Protein 4RFU (pdb70)

Organism: NCBI:txid204929

Nearest PDB structures (foldseek):
  4rfu-assembly1_C  TM=1.001E+00  e=3.080E-22  Epinephelus coioides nervous necrosis virus
  4wiz-assembly1_AA  TM=9.820E-01  e=1.834E-18  Epinephelus coioides nervous necrosis virus
  4wiz-assembly1_CA  TM=9.809E-01  e=4.789E-18  Epinephelus coioides nervous necrosis virus
  8yf8-assembly1_B  TM=9.675E-01  e=1.563E-18  Dragon grouper nervous necrosis virus
  8xid-assembly1_A  TM=8.193E-01  e=1.548E-17  Dragon grouper nervous necrosis virus

Radius of gyration: 19.97 Å; Cα contacts (8 Å, |Δi|>4): 851; chains: 3; bounding box: 54×59×49 Å

InterPro domains:
  IPR024292 Nodavirus capsid [PF11729] (1-338)
  IPR029053 Viral coat protein subunit [G3DSA:2.60.120.20] (52-217)

B-factor: mean 15.44, std 8.51, range [6.91, 63.91]

Solvent-accessible surface area: 15139 Å² total; per-residue (Å²): 143,112,34,94,1,129,16,14,0,28,6,94,42,19,54,78,66,33,2,98,0,114,59,0,36,4,88,60,0,35,129,11,70,97,25,0,3,4,26,1,54,22,11,0,18,0,2,0,35,102,35,149,43,37,15,11,18,0,5,2,1,2,0,60,2,51,53,30,94,106,75,20,103,13,0,62,0,76,2,1,12,16,32,53,167,85,120,66,34,83,64,19,32,40,21,56,86,62,133,27,27,122,0,2,2,0,0,42,16,0,44,2,76,103,47,35,142,140,111,37,104,3,114,17,17,0,29,6,96,45,19,51,88,57,32,1,100,0,111,62,0,36,1,87,66,1,35,132,12,73,103,27,0,3,5,25,1,58,25,13,0,16,0,2,1,32,108,36,144,36,48,8,21,14,0,7,3,1,3,1,58,3,56,51,33,90,106,71,17,114,15,0,55,0,76,3,1,14,16,32,58,172,90,114,67,35,86,64,18,30,45,15,72,87,69,127,28,29,122,0,3,2,0,0,43,22,0,42,3,79,103,46,27,132,141,110,38,103,2,110,16,16,0,28,7,97,43,20,55,93,50,32,2,92,0,108,61,0,38,0,90,61,1,34,132,12,72,95,25,0,2,3,25,1,55,26,12,0,16,0,3,4,30,87,65,129,63,35,15,12,14,0,6,3,1,4,1,55,4,43,66,31,90,106,69,11,112,24,0,56,0,75,0,1,14,16,31,58,174,97,112,67,31,86,62,16,34,50,20,82,90,67,131,28,27,121,0,2,2,1,0,42,21,0,43,4,77,108,42,33,135

Sequence (351 aa):
APIMTQGSLYNDSLSTNDFKSILLGSTPLDIAPDGAVFQLDRPLSIDYSLGTGDVDRAVYWHLKKFAGNAGTPAGWFRWGIWDNFNKTFTDGVAYYSDEQPRQILLPVGTVCTRVDSAPIMTQGSLYNDSLSTNDFKSILLGSTPLDIAPDGAVFQLDRPLSIDYSLGTGDVDRAVYWHLKKFAGNAGTPAGWFRWGIWDNFNKTFTDGVAYYSDEQPRQILLPVGTVCTRVDSAPIMTQGSLYNDSLSTNDFKSILLGSTPLDIAPDGAVFQLDRPLSIDYSLGTGDVDRAVYWHLKKFAGNAGTPAGWFRWGIWDNFNKTFTDGVAYYSDEQPRQILLPVGTVCTRVDS

Foldseek 3Di:
DWWWFAAFDKLVQDDFFKHAPVRRVTPCQLPDDAFWKKFKPAWQKAWADPDPLDTDIDTFGMWGFHADDPVRRSGIIGTFDADLPVRDTDGDGTHDDDPDDMDRRGHTGITIGTRHD/DWWWFAAFDKLVQDDFFWHAQVRRVTPCQLPPDQFWKKFKPAWQKAWADPDPLDTDIDTFGMWTFHADDPVRHSGIIGTFDADLVVGDTDGDGTHDDDDDDMDRRGHTGITIGTRHD/DWWWFAAFDKPVQDDFFKGAQCRSVTPVQLPDDAFWKKFKPAWQKAWDDPPPDDTDIDTFGMWGFHADDPVRHSGIIGTFDADLVVRDTDGDGTHDDDDDDMDRRGHTGITIGTRHD

Secondary structure (DSSP, 8-state):
--EE--S-EEGGG--SS-EEGGGG--HHHHHPPTT-EEEEEEEEEEEE-SSTT--EEEEEEEEEEE--BTTBTT-EEEEEEEETTTTEEEE-PPP--SSPPP-EEE-TT-EEEE---/--EE--SPEEGGG--SS-EEGGGG--HHHHTPPTT-EEEEEEEEEEEEEEETTEEEEEEEEEEEEE--BTTBTT-EEEEEEEETTTTEEEE-PPP--SSPPP-EEE-TT-EEEE---/--EE--S-EEGGG--SS-EEGGGG--HHHHHPPTT-EEEEEEEEEEEE--SSS--EEEEEEEEEEE--BTTBTT-EEEEEEEETTTTEEEE-PPP--SSPPP-EEE-TT-EEEE---

Structure (mmCIF, N/CA/C/O backbone):
data_4RFU
#
_entry.id   4RFU
#
_cell.length_a   64.982
_cell.length_b   83.458
_cell.length_c   85.577
_cell.angle_alpha   90.00
_cell.angle_beta   90.00
_cell.angle_gamma   90.00
#
_symmetry.space_group_name_H-M   'P 21 21 21'
#
loop_
_entity.id
_entity.type
_entity.pdbx_description
1 polymer 'Coat protein'
2 non-polymer 'CALCIUM ION'
3 non-polymer GLYCEROL
4 non-polymer DI(HYDROXYETHYL)ETHER
5 water water
#
loop_
_atom_site.group_PDB
_atom_site.id
_atom_site.type_symbol
_atom_site.label_atom_id
_atom_site.label_alt_id
_atom_site.label_comp_id
_atom_site.label_asym_id
_atom_site.label_entity_id
_atom_site.label_seq_id
_atom_site.pdbx_PDB_ins_code
_atom_site.Cartn_x
_atom_site.Cartn_y
_atom_site.Cartn_z
_atom_site.occupancy
_atom_site.B_iso_or_equiv
_atom_site.auth_seq_id
_atom_site.auth_comp_id
_atom_site.auth_asym_id
_atom_site.auth_atom_id
_atom_site.pdbx_PDB_model_num
ATOM 1 N N . ALA A 1 7 ? 9.357 2.737 -35.847 1.00 47.21 7 ALA A N 1
ATOM 2 C CA . ALA A 1 7 ? 9.356 2.060 -34.556 1.00 41.83 7 ALA A CA 1
ATOM 3 C C . ALA A 1 7 ? 10.132 2.865 -33.515 1.00 34.02 7 ALA A C 1
ATOM 4 O O . ALA A 1 7 ? 11.278 2.532 -33.186 1.00 32.80 7 ALA A O 1
ATOM 6 N N . PRO A 1 8 ? 9.511 3.944 -33.006 1.00 35.69 8 PRO A N 1
ATOM 7 C CA . PRO A 1 8 ? 10.113 4.744 -31.939 1.00 26.65 8 PRO A CA 1
ATOM 8 C C . PRO A 1 8 ? 9.783 4.143 -30.578 1.00 22.50 8 PRO A C 1
ATOM 9 O O . PRO A 1 8 ? 8.615 3.932 -30.246 1.00 26.74 8 PRO A O 1
ATOM 13 N N . ILE A 1 9 ? 10.816 3.880 -29.793 1.00 14.49 9 ILE A N 1
ATOM 14 C CA . ILE A 1 9 ? 10.654 3.229 -28.507 1.00 12.87 9 ILE A CA 1
ATOM 15 C C . ILE A 1 9 ? 10.350 4.267 -27.433 1.00 12.45 9 ILE A C 1
ATOM 16 O O . ILE A 1 9 ? 11.149 5.175 -27.188 1.00 13.26 9 ILE A O 1
ATOM 21 N N . MET A 1 10 ? 9.189 4.146 -26.808 1.00 12.58 10 MET A N 1
ATOM 22 C CA . MET A 1 10 ? 8.786 5.082 -25.772 1.00 12.78 10 MET A CA 1
ATOM 23 C C . MET A 1 10 ? 8.506 4.328 -24.489 1.00 12.37 10 MET A C 1
ATOM 24 O O . MET A 1 10 ? 7.923 3.238 -24.508 1.00 13.11 10 MET A O 1
ATOM 29 N N . THR A 1 11 ? 8.916 4.896 -23.363 1.00 11.66 11 THR A N 1
ATOM 30 C CA . THR A 1 11 ? 8.617 4.259 -22.095 1.00 11.68 11 THR A CA 1
ATOM 31 C C . THR A 1 11 ? 7.122 4.349 -21.805 1.00 11.04 11 THR A C 1
ATOM 32 O O . THR A 1 11 ? 6.440 5.293 -22.225 1.00 11.66 11 THR A O 1
ATOM 36 N N . GLN A 1 12 ? 6.619 3.359 -21.082 1.00 11.39 12 GLN A N 1
ATOM 37 C CA . GLN A 1 12 ? 5.204 3.300 -20.749 1.00 11.25 12 GLN A CA 1
ATOM 38 C C . GLN A 1 12 ? 4.987 3.301 -19.244 1.00 11.82 12 GLN A C 1
ATOM 39 O O . GLN A 1 12 ? 3.850 3.360 -18.774 1.00 13.81 12 GLN A O 1
ATOM 45 N N . GLY A 1 13 ? 6.082 3.240 -18.493 1.00 11.18 13 GLY A N 1
ATOM 46 C CA . GLY A 1 13 ? 6.034 3.335 -17.049 1.00 11.32 13 GLY A CA 1
ATOM 47 C C . GLY A 1 13 ? 7.066 4.339 -16.567 1.00 10.18 13 GLY A C 1
ATOM 48 O O . GLY A 1 13 ? 8.135 4.471 -17.168 1.00 10.45 13 GLY A O 1
ATOM 49 N N . SER A 1 14 ? 6.758 5.047 -15.485 1.00 10.64 14 SER A N 1
ATOM 50 C CA . SER A 1 14 ? 7.685 6.020 -14.915 1.00 10.14 14 SER A CA 1
ATOM 51 C C . SER A 1 14 ? 8.836 5.379 -14.162 1.00 10.55 14 SER A C 1
ATOM 52 O O . SER A 1 14 ? 8.656 4.395 -13.450 1.00 11.02 14 SER A O 1
ATOM 55 N N . LEU A 1 15 ? 10.015 5.977 -14.286 1.00 8.95 15 LEU A N 1
ATOM 56 C CA . LEU A 1 15 ? 11.159 5.574 -13.476 1.00 9.58 15 LEU A CA 1
ATOM 57 C C . LEU A 1 15 ? 11.252 6.521 -12.291 1.00 8.97 15 LEU A C 1
ATOM 58 O O . LEU A 1 15 ? 11.499 7.710 -12.478 1.00 10.01 15 LEU A O 1
ATOM 63 N N . TYR A 1 16 ? 11.052 6.002 -11.085 1.00 8.93 16 TYR A N 1
ATOM 64 C CA . TYR A 1 16 ? 11.125 6.792 -9.852 1.00 9.71 16 TYR A CA 1
ATOM 65 C C . TYR A 1 16 ? 12.502 6.681 -9.209 1.00 10.06 16 TYR A C 1
ATOM 66 O O . TYR A 1 16 ? 13.160 5.630 -9.308 1.00 11.41 16 TYR A O 1
ATOM 75 N N . ASN A 1 17 ? 12.934 7.734 -8.518 1.00 9.57 17 ASN A N 1
ATOM 76 C CA . ASN A 1 17 ? 14.216 7.688 -7.836 1.00 9.05 17 ASN A CA 1
ATOM 77 C C . ASN A 1 17 ? 14.292 6.588 -6.790 1.00 8.92 17 ASN A C 1
ATOM 78 O O . ASN A 1 17 ? 15.368 6.014 -6.578 1.00 10.10 17 ASN A O 1
ATOM 83 N N . ASP A 1 18 ? 13.161 6.244 -6.180 1.00 10.22 18 ASP A N 1
ATOM 84 C CA . ASP A 1 18 ? 13.153 5.192 -5.165 1.00 11.28 18 ASP A CA 1
ATOM 85 C C . ASP A 1 18 ? 13.190 3.781 -5.749 1.00 12.31 18 ASP A C 1
ATOM 86 O O . ASP A 1 18 ? 13.180 2.801 -5.004 1.00 14.59 18 ASP A O 1
ATOM 91 N N . SER A 1 19 ? 13.244 3.679 -7.072 1.00 11.50 19 SER A N 1
ATOM 92 C CA . SER A 1 19 ? 13.381 2.374 -7.712 1.00 12.91 19 SER A CA 1
ATOM 93 C C . SER A 1 19 ? 14.804 2.078 -8.169 1.00 11.37 19 SER A C 1
ATOM 94 O O . SER A 1 19 ? 15.070 0.988 -8.673 1.00 14.41 19 SER A O 1
ATOM 97 N N . LEU A 1 20 ? 15.719 3.031 -8.018 1.0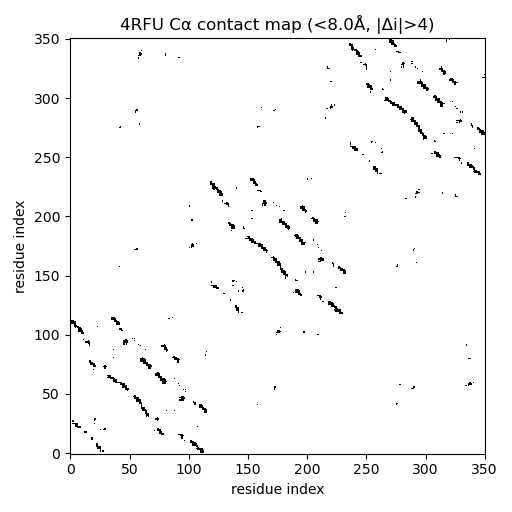0 10.22 20 LEU A N 1
ATOM 98 C CA . LEU A 1 20 ? 17.105 2.811 -8.429 1.00 11.39 20 LEU A CA 1
ATOM 99 C C . LEU A 1 20 ? 17.876 1.988 -7.407 1.00 12.16 20 LEU A C 1
ATOM 100 O O . LEU A 1 20 ? 17.762 2.218 -6.199 1.00 13.03 20 LEU A O 1
ATOM 105 N N . SER A 1 21 ? 18.676 1.043 -7.887 1.00 10.18 21 SER A N 1
ATOM 106 C CA . SER A 1 21 ? 19.700 0.435 -7.052 1.00 10.89 21 SER A CA 1
ATOM 107 C C . SER A 1 21 ? 20.919 1.351 -7.088 1.00 10.51 21 SER A C 1
ATOM 108 O O . SER A 1 21 ? 20.847 2.475 -7.581 1.00 10.69 21 SER A O 1
ATOM 111 N N . THR A 1 22 ? 22.049 0.876 -6.590 1.00 10.94 22 THR A N 1
ATOM 112 C CA . THR A 1 22 ? 23.244 1.707 -6.554 1.00 12.55 22 THR A CA 1
ATOM 113 C C . THR A 1 22 ? 23.758 2.069 -7.949 1.00 9.00 22 THR A C 1
ATOM 114 O O . THR A 1 22 ? 24.243 3.178 -8.173 1.00 9.43 22 THR A O 1
ATOM 118 N N . ASN A 1 23 ? 23.641 1.143 -8.901 1.00 8.91 23 ASN A N 1
ATOM 119 C CA . ASN A 1 23 ? 24.214 1.363 -10.225 1.00 8.46 23 ASN A CA 1
ATOM 120 C C . ASN A 1 23 ? 23.289 1.038 -11.386 1.00 9.44 23 ASN A C 1
ATOM 121 O O . ASN A 1 23 ? 23.660 1.223 -12.543 1.00 10.28 23 ASN A O 1
ATOM 126 N N . ASP A 1 24 ? 22.095 0.539 -11.094 1.00 8.06 24 ASP A N 1
ATOM 127 C CA . ASP A 1 24 ? 21.200 0.138 -12.156 1.00 8.80 24 ASP A CA 1
ATOM 128 C C . ASP A 1 24 ? 19.742 0.238 -11.733 1.00 8.53 24 ASP A C 1
ATOM 129 O O . ASP A 1 24 ? 19.427 0.599 -10.595 1.00 8.77 24 ASP A O 1
ATOM 134 N N . PHE A 1 25 ? 18.859 -0.077 -12.670 1.00 8.40 25 PHE A N 1
ATOM 135 C CA . PHE A 1 25 ? 17.455 -0.256 -12.363 1.00 7.99 25 PHE A CA 1
ATOM 136 C C . PHE A 1 25 ? 16.915 -1.350 -13.272 1.00 9.25 25 PHE A C 1
ATOM 137 O O . PHE A 1 25 ? 17.502 -1.647 -14.314 1.00 9.12 25 PHE A O 1
ATOM 145 N N . LYS A 1 26 ? 15.796 -1.948 -12.880 1.00 8.57 26 LYS A N 1
ATOM 146 C CA . LYS A 1 26 ? 15.192 -3.019 -13.665 1.00 9.44 26 LYS A CA 1
ATOM 147 C C . LYS A 1 26 ? 14.447 -2.484 -14.880 1.00 9.20 26 LYS A C 1
ATOM 148 O O . LYS A 1 26 ? 13.651 -1.555 -14.771 1.00 9.93 26 LYS A O 1
ATOM 154 N N . SER A 1 27 ? 14.709 -3.071 -16.040 1.00 9.28 27 SER A N 1
ATOM 155 C CA . SER A 1 27 ? 14.070 -2.671 -17.288 1.00 10.14 27 SER A CA 1
ATOM 156 C C . SER A 1 27 ? 12.549 -2.688 -17.208 1.00 9.92 27 SER A C 1
ATOM 157 O O . SER A 1 27 ? 11.884 -1.823 -17.782 1.00 10.53 27 SER A O 1
ATOM 160 N N . ILE A 1 28 ? 11.999 -3.666 -16.491 1.00 9.84 28 ILE A N 1
ATOM 161 C CA . ILE A 1 28 ? 10.552 -3.830 -16.388 1.00 10.88 28 ILE A CA 1
ATOM 162 C C . ILE A 1 28 ? 9.846 -2.539 -15.972 1.00 10.64 28 ILE A C 1
ATOM 163 O O . ILE A 1 28 ? 8.722 -2.281 -16.401 1.00 11.73 28 ILE A O 1
ATOM 168 N N . LEU A 1 29 ? 10.512 -1.723 -15.163 1.00 10.43 29 LEU A N 1
ATOM 169 C CA . LEU A 1 29 ? 9.918 -0.480 -14.673 1.00 10.89 29 LEU A CA 1
ATOM 170 C C . LEU A 1 29 ? 9.494 0.458 -15.798 1.00 11.04 29 LEU A C 1
ATOM 171 O O . LEU A 1 29 ? 8.531 1.207 -15.655 1.00 12.44 29 LEU A O 1
ATOM 176 N N . LEU A 1 30 ? 10.210 0.421 -16.914 1.00 10.62 30 LEU A N 1
ATOM 177 C CA . LEU A 1 30 ? 9.940 1.345 -18.008 1.00 10.72 30 LEU A CA 1
ATOM 178 C C . LEU A 1 30 ? 8.782 0.910 -18.903 1.00 11.22 30 LEU A C 1
ATOM 179 O O . LEU A 1 30 ? 8.350 1.671 -19.766 1.00 12.00 30 LEU A O 1
ATOM 184 N N . GLY A 1 31 ? 8.307 -0.319 -18.714 1.00 11.21 31 GLY A N 1
ATOM 185 C CA . GLY A 1 31 ? 7.104 -0.791 -19.383 1.00 13.75 31 GLY A CA 1
ATOM 186 C C . GLY A 1 31 ? 7.217 -0.973 -20.886 1.00 12.58 31 GLY A C 1
ATOM 187 O O . GLY A 1 31 ? 6.199 -1.023 -21.584 1.00 15.29 31 GLY A O 1
ATOM 188 N N . SER A 1 32 ? 8.439 -1.114 -21.384 1.00 11.52 32 SER A N 1
ATOM 189 C CA . SER A 1 32 ? 8.687 -1.176 -22.817 1.00 11.55 32 SER A CA 1
ATOM 190 C C . SER A 1 32 ? 9.207 -2.542 -23.235 1.00 11.20 32 SER A C 1
ATOM 191 O O . SER A 1 32 ? 10.310 -2.938 -22.857 1.00 11.21 32 SER A O 1
ATOM 194 N N . THR A 1 33 ? 8.426 -3.262 -24.032 1.00 10.93 33 THR A N 1
ATOM 195 C CA . THR A 1 33 ? 8.881 -4.547 -24.551 1.00 11.71 33 THR A CA 1
ATOM 196 C C . THR A 1 33 ? 10.183 -4.445 -25.364 1.00 10.14 33 THR A C 1
ATOM 197 O O . THR A 1 33 ? 11.082 -5.245 -25.142 1.00 10.26 33 THR A O 1
ATOM 201 N N . PRO A 1 34 ? 10.303 -3.455 -26.278 1.00 10.27 34 PRO A N 1
ATOM 202 C CA . PRO A 1 34 ? 11.597 -3.297 -26.962 1.00 10.95 34 PRO A CA 1
ATOM 203 C C . PRO A 1 34 ? 12.804 -3.199 -26.019 1.00 10.11 34 PRO A C 1
ATOM 204 O O . PRO A 1 34 ? 13.838 -3.793 -26.305 1.00 11.23 34 PRO A O 1
ATOM 208 N N . LEU A 1 35 ? 12.678 -2.484 -24.906 1.00 10.10 35 LEU A N 1
ATOM 209 C CA . LEU A 1 35 ? 13.789 -2.390 -23.966 1.00 10.07 35 LEU A CA 1
ATOM 210 C C . LEU A 1 35 ? 13.998 -3.709 -23.227 1.00 9.75 35 LEU A C 1
ATOM 211 O O . LEU A 1 35 ? 15.136 -4.140 -23.022 1.00 10.09 35 LEU A O 1
ATOM 216 N N . ASP A 1 36 ? 12.896 -4.348 -22.839 1.00 10.33 36 ASP A N 1
ATOM 217 C CA . ASP A 1 36 ? 12.947 -5.626 -22.130 1.00 10.86 36 ASP A CA 1
ATOM 218 C C . ASP A 1 36 ? 13.639 -6.723 -22.936 1.00 9.93 36 ASP A C 1
ATOM 219 O O . ASP A 1 36 ? 14.310 -7.581 -22.366 1.00 10.80 36 ASP A O 1
ATOM 224 N N . ILE A 1 37 ? 13.478 -6.698 -24.254 1.00 10.75 37 ILE A N 1
ATOM 225 C CA . ILE A 1 37 ? 14.042 -7.749 -25.094 1.00 10.85 37 ILE A CA 1
ATOM 226 C C . ILE A 1 37 ? 15.359 -7.349 -25.751 1.00 11.16 37 ILE A C 1
ATOM 227 O O . ILE A 1 37 ? 15.983 -8.158 -26.436 1.00 11.80 37 ILE A O 1
ATOM 232 N N . ALA A 1 38 ? 15.799 -6.113 -25.526 1.00 10.77 38 ALA A N 1
ATOM 233 C CA . ALA A 1 38 ? 17.075 -5.653 -26.071 1.00 10.38 38 ALA A CA 1
ATOM 234 C C . ALA A 1 38 ? 18.215 -6.551 -25.588 1.00 10.52 38 ALA A C 1
ATOM 235 O O . ALA A 1 38 ? 18.213 -6.999 -24.444 1.00 11.02 38 ALA A O 1
ATOM 237 N N . PRO A 1 39 ? 19.176 -6.835 -26.473 1.00 11.34 39 PRO A N 1
ATOM 238 C CA . PRO A 1 39 ? 20.262 -7.753 -26.125 1.00 11.80 39 PRO A CA 1
ATOM 239 C C . PRO A 1 39 ? 21.268 -7.124 -25.172 1.00 10.43 39 PRO A C 1
ATOM 240 O O . PRO A 1 39 ? 21.361 -5.899 -25.068 1.00 11.05 39 PRO A O 1
ATOM 244 N N . ASP A 1 40 ? 22.016 -7.975 -24.485 1.00 11.70 40 ASP A N 1
ATOM 245 C CA . ASP A 1 40 ? 23.077 -7.529 -23.604 1.00 11.23 40 ASP A CA 1
ATOM 246 C C . ASP A 1 40 ? 23.997 -6.561 -24.332 1.00 12.16 40 ASP A C 1
ATOM 247 O O . ASP A 1 40 ? 24.416 -6.817 -25.461 1.00 12.26 40 ASP A O 1
ATOM 252 N N . GLY A 1 41 ? 24.288 -5.432 -23.693 1.00 10.97 41 GLY A N 1
ATOM 253 C CA . GLY A 1 41 ? 25.215 -4.467 -24.247 1.00 12.25 41 GLY A CA 1
ATOM 254 C C . GLY A 1 41 ? 24.602 -3.402 -25.137 1.00 11.77 41 GLY A C 1
ATOM 255 O O . GLY A 1 41 ? 25.290 -2.462 -25.525 1.00 12.62 41 GLY A O 1
ATOM 256 N N . ALA A 1 42 ? 23.324 -3.538 -25.474 1.00 1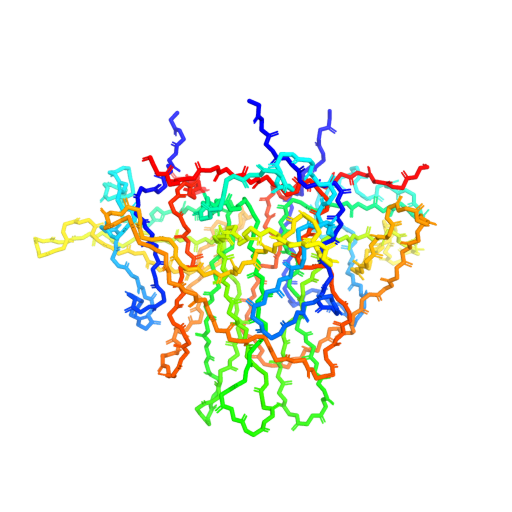0.45 42 ALA A N 1
ATOM 257 C CA . ALA A 1 42 ? 22.648 -2.504 -26.249 1.00 12.08 42 ALA A CA 1
ATOM 258 C C . ALA A 1 42 ? 22.696 -1.165 -25.507 1.00 9.96 42 ALA A C 1
ATOM 259 O O . ALA A 1 42 ? 22.511 -1.120 -24.288 1.00 10.86 42 ALA A O 1
ATOM 261 N N . VAL A 1 43 ? 22.958 -0.090 -26.242 1.00 10.21 43 VAL A N 1
ATOM 262 C CA . VAL A 1 43 ? 23.031 1.244 -25.655 1.00 10.28 43 VAL A CA 1
ATOM 263 C C . VAL A 1 43 ? 21.963 2.134 -26.269 1.00 10.38 43 VAL A C 1
ATOM 264 O O . VAL A 1 43 ? 21.792 2.169 -27.495 1.00 11.04 43 VAL A O 1
ATOM 268 N N . PHE A 1 44 ? 21.236 2.837 -25.404 1.00 9.26 44 PHE A N 1
ATOM 269 C CA . PHE A 1 44 ? 20.186 3.752 -25.820 1.00 9.80 44 PHE A CA 1
ATOM 270 C C . PHE A 1 44 ? 20.477 5.178 -25.385 1.00 9.04 44 PHE A C 1
ATOM 271 O O . PHE A 1 44 ? 20.965 5.406 -24.275 1.00 10.53 44 PHE A O 1
ATOM 279 N N . GLN A 1 45 ? 20.149 6.129 -26.252 1.00 9.28 45 GLN A N 1
ATOM 280 C CA . GLN A 1 45 ? 20.145 7.531 -25.867 1.00 9.70 45 GLN A CA 1
ATOM 281 C C . GLN A 1 45 ? 18.715 7.954 -25.553 1.00 9.28 45 GLN A C 1
ATOM 282 O O . GLN A 1 45 ? 17.772 7.571 -26.252 1.00 10.39 45 GLN A O 1
ATOM 288 N N . LEU A 1 46 ? 18.559 8.748 -24.500 1.00 8.23 46 LEU A N 1
ATOM 289 C CA . LEU A 1 46 ? 17.268 9.247 -24.057 1.00 9.58 46 LEU A CA 1
ATOM 290 C C . LEU A 1 46 ? 17.038 10.640 -24.617 1.00 9.57 46 LEU A C 1
ATOM 291 O O . LEU A 1 46 ? 17.993 11.393 -24.801 1.00 10.59 46 LEU A O 1
ATOM 296 N N . ASP A 1 47 ? 15.785 11.003 -24.866 1.00 9.78 47 ASP A N 1
ATOM 297 C CA . ASP A 1 47 ? 15.471 12.370 -25.283 1.00 10.94 47 ASP A CA 1
ATOM 298 C C . ASP A 1 47 ? 15.180 13.287 -24.099 1.00 12.43 47 ASP A C 1
ATOM 299 O O . ASP A 1 47 ? 14.854 14.467 -24.277 1.00 15.48 47 ASP A O 1
ATOM 304 N N . ARG A 1 48 ? 15.303 12.740 -22.895 1.00 11.85 48 ARG A N 1
ATOM 305 C CA . ARG A 1 48 ? 15.064 13.463 -21.654 1.00 12.27 48 ARG A CA 1
ATOM 306 C C . ARG A 1 48 ? 16.204 13.114 -20.705 1.00 11.53 48 ARG A C 1
ATOM 307 O O . ARG A 1 48 ? 16.683 11.980 -20.711 1.00 11.53 48 ARG A O 1
ATOM 315 N N . PRO A 1 49 ? 16.656 14.086 -19.899 1.00 9.59 49 PRO A N 1
ATOM 316 C CA . PRO A 1 49 ? 17.772 13.814 -18.988 1.00 9.58 49 PRO A CA 1
ATOM 317 C C . PRO A 1 49 ? 17.391 12.887 -17.847 1.00 8.43 49 PRO A C 1
ATOM 318 O O . PRO A 1 49 ? 16.303 13.008 -17.288 1.00 9.30 49 PRO A O 1
ATOM 322 N N . LEU A 1 50 ? 18.296 11.970 -17.518 1.00 8.21 50 LEU A N 1
ATOM 323 C CA . LEU A 1 50 ? 18.186 11.162 -16.325 1.00 8.30 50 LEU A CA 1
ATOM 324 C C . LEU A 1 50 ? 19.108 11.730 -15.259 1.00 7.75 50 LEU A C 1
ATOM 325 O O . LEU A 1 50 ? 20.331 11.618 -15.356 1.00 9.18 50 LEU A O 1
ATOM 330 N N . SER A 1 51 ? 18.530 12.371 -14.257 1.00 7.86 51 SER A N 1
ATOM 331 C CA . SER A 1 51 ? 19.326 12.945 -13.181 1.00 9.15 51 SER A CA 1
ATOM 332 C C . SER A 1 51 ? 19.559 11.939 -12.080 1.00 8.24 51 SER A C 1
ATOM 333 O O . SER A 1 51 ? 18.635 11.272 -11.620 1.00 8.95 51 SER A O 1
ATOM 336 N N . ILE A 1 52 ? 20.812 11.844 -11.670 1.00 7.59 52 ILE A N 1
ATOM 337 C CA . ILE A 1 52 ? 21.251 10.897 -10.667 1.00 7.21 52 ILE A CA 1
ATOM 338 C C . ILE A 1 52 ? 21.910 11.655 -9.519 1.00 7.04 52 ILE A C 1
ATOM 339 O O . ILE A 1 52 ? 22.990 12.244 -9.684 1.00 7.46 52 ILE A O 1
ATOM 344 N N . ASP A 1 53 ? 21.261 11.640 -8.359 1.00 7.02 53 ASP A N 1
ATOM 345 C CA . ASP A 1 53 ? 21.877 12.154 -7.144 1.00 7.03 53 ASP A CA 1
ATOM 346 C C . ASP A 1 53 ? 23.006 11.218 -6.736 1.00 7.40 53 ASP A C 1
ATOM 347 O O . ASP A 1 53 ? 22.833 9.992 -6.738 1.00 7.87 53 ASP A O 1
ATOM 352 N N . TYR A 1 54 ? 24.139 11.796 -6.358 1.00 7.18 54 TYR A N 1
ATOM 353 C CA . TYR A 1 54 ? 25.298 11.032 -5.937 1.00 7.95 54 TYR A CA 1
ATOM 354 C C . TYR A 1 54 ? 25.888 11.661 -4.686 1.00 7.04 54 TYR A C 1
ATOM 355 O O . TYR A 1 54 ? 25.454 12.727 -4.256 1.00 8.11 54 TYR A O 1
ATOM 364 N N . SER A 1 55 ? 26.881 11.007 -4.105 1.00 7.76 55 SER A N 1
ATOM 365 C CA . SER A 1 55 ? 27.577 11.573 -2.960 1.00 7.80 55 SER A CA 1
ATOM 366 C C . SER A 1 55 ? 29.068 11.344 -3.068 1.00 8.89 55 SER A C 1
ATOM 367 O O . SER A 1 55 ? 29.517 10.221 -3.309 1.00 10.73 55 SER A O 1
ATOM 370 N N . LEU A 1 56 ? 29.845 12.397 -2.863 1.00 8.20 56 LEU A N 1
ATOM 371 C CA . LEU A 1 56 ? 31.294 12.257 -2.804 1.00 9.51 56 LEU A CA 1
ATOM 372 C C . LEU A 1 56 ? 31.785 12.054 -1.372 1.00 10.25 56 LEU A C 1
ATOM 373 O O . LEU A 1 56 ? 32.985 11.908 -1.133 1.00 11.56 56 LEU A O 1
ATOM 378 N N . GLY A 1 57 ? 30.863 12.044 -0.419 1.00 10.01 57 GLY A N 1
ATOM 379 C CA . GLY A 1 57 ? 31.206 11.844 0.978 1.00 10.61 57 GLY A CA 1
ATOM 380 C C . GLY A 1 57 ? 30.307 12.614 1.919 1.00 9.11 57 GLY A C 1
ATOM 381 O O . GLY A 1 57 ? 29.501 13.453 1.501 1.00 9.11 57 GLY A O 1
ATOM 382 N N . THR A 1 58 ? 30.444 12.299 3.204 1.00 9.49 58 THR A N 1
ATOM 383 C CA . THR A 1 58 ? 29.840 13.059 4.293 1.00 9.82 58 THR A CA 1
ATOM 384 C C . THR A 1 58 ? 28.315 13.053 4.261 1.00 8.22 58 THR A C 1
ATOM 385 O O . THR A 1 58 ? 27.683 13.914 4.857 1.00 9.06 58 THR A O 1
ATOM 389 N N . GLY A 1 59 ? 27.731 12.093 3.551 1.00 9.03 59 GLY A N 1
ATOM 390 C CA . GLY A 1 59 ? 26.288 12.040 3.411 1.00 10.79 59 GLY A CA 1
ATOM 391 C C . GLY A 1 59 ? 25.702 13.203 2.631 1.00 10.32 59 GLY A C 1
ATOM 392 O O . GLY A 1 59 ? 24.504 13.444 2.691 1.00 11.92 59 GLY A O 1
ATOM 393 N N . ASP A 1 60 ? 26.534 13.911 1.880 1.00 9.31 60 ASP A N 1
ATOM 394 C CA . ASP A 1 60 ? 26.077 15.033 1.077 1.00 9.11 60 ASP A CA 1
ATOM 395 C C . ASP A 1 60 ? 25.579 14.567 -0.287 1.00 8.52 60 ASP A C 1
ATOM 396 O O . ASP A 1 60 ? 26.172 13.687 -0.906 1.00 10.12 60 ASP A O 1
ATOM 401 N N . VAL A 1 61 ? 24.493 15.175 -0.749 1.00 8.14 61 VAL A N 1
ATOM 402 C CA . VAL A 1 61 ? 23.946 14.924 -2.073 1.00 8.45 61 VAL A CA 1
ATOM 403 C C . VAL A 1 61 ? 24.429 15.973 -3.073 1.00 8.07 61 VAL A C 1
ATOM 404 O O . VAL A 1 61 ? 24.363 17.174 -2.789 1.00 8.60 61 VAL A O 1
ATOM 408 N N . ASP A 1 62 ? 24.892 15.509 -4.233 1.00 7.79 62 ASP A N 1
ATOM 409 C CA . ASP A 1 62 ? 25.125 16.338 -5.418 1.00 8.08 62 ASP A CA 1
ATOM 410 C C . ASP A 1 62 ? 24.350 15.703 -6.575 1.00 8.18 62 ASP A C 1
ATOM 411 O O . ASP A 1 62 ? 23.875 14.580 -6.451 1.00 8.94 62 ASP A O 1
ATOM 416 N N . ARG A 1 63 ? 24.215 16.404 -7.699 1.00 8.40 63 ARG A N 1
ATOM 417 C CA . ARG A 1 63 ? 23.384 15.899 -8.794 1.00 7.93 63 ARG A CA 1
ATOM 418 C C . ARG A 1 63 ? 24.127 15.839 -10.125 1.00 8.04 63 ARG A C 1
ATOM 419 O O . ARG A 1 63 ? 24.799 16.803 -10.522 1.00 7.40 63 ARG A O 1
ATOM 427 N N . ALA A 1 64 ? 24.016 14.691 -10.794 1.00 7.23 64 ALA A N 1
ATOM 428 C CA . ALA A 1 64 ? 24.623 14.457 -12.103 1.00 7.53 64 ALA A CA 1
ATOM 429 C C . ALA A 1 64 ? 23.533 14.258 -13.160 1.00 6.91 64 ALA A C 1
ATOM 430 O O . ALA A 1 64 ? 22.390 13.939 -12.828 1.00 8.29 64 ALA A O 1
ATOM 432 N N . VAL A 1 65 ? 23.896 14.405 -14.433 1.00 7.31 65 VAL A N 1
ATOM 433 C CA . VAL A 1 65 ? 22.981 14.123 -15.539 1.00 8.06 65 VAL A CA 1
ATOM 434 C C . VAL A 1 65 ? 23.563 13.070 -16.477 1.00 6.99 65 VAL A C 1
ATOM 435 O O . VAL A 1 65 ? 24.764 13.087 -16.774 1.00 7.89 65 VAL A O 1
ATOM 439 N N . TYR A 1 66 ? 22.693 12.158 -16.923 1.00 7.36 66 TYR A N 1
ATOM 440 C CA . TYR A 1 66 ? 23.027 11.136 -17.906 1.00 7.20 66 TYR A CA 1
ATOM 441 C C . TYR A 1 66 ? 21.983 11.088 -19.012 1.00 7.36 66 TYR A C 1
ATOM 442 O O . TYR A 1 66 ? 20.807 11.386 -18.795 1.00 8.17 66 TYR A O 1
ATOM 451 N N . TRP A 1 67 ? 22.428 10.695 -20.202 1.00 7.84 67 TRP A N 1
ATOM 452 C CA . TRP A 1 67 ? 21.563 10.615 -21.374 1.00 7.95 67 TRP A CA 1
ATOM 453 C C . TRP A 1 67 ? 21.580 9.235 -22.009 1.00 8.34 67 TRP A C 1
ATOM 454 O O . TRP A 1 67 ? 20.922 9.030 -23.033 1.00 9.04 67 TRP A O 1
ATOM 465 N N . HIS A 1 68 ? 22.331 8.308 -21.421 1.00 8.09 68 HIS A N 1
ATOM 466 C CA . HIS A 1 68 ? 22.551 6.999 -22.026 1.00 8.02 68 HIS A CA 1
ATOM 467 C C . HIS A 1 68 ? 22.360 5.864 -21.039 1.00 8.23 68 HIS A C 1
ATOM 468 O O . HIS A 1 68 ? 22.698 5.981 -19.858 1.00 8.83 68 HIS A O 1
ATOM 475 N N . LEU A 1 69 ? 21.810 4.765 -21.556 1.00 8.40 69 LEU A N 1
ATOM 476 C CA . LEU A 1 69 ? 21.569 3.537 -20.801 1.00 8.28 69 LEU A CA 1
ATOM 477 C C . LEU A 1 69 ? 22.191 2.360 -21.530 1.00 8.86 69 LEU A C 1
ATOM 478 O O . LEU A 1 69 ? 22.124 2.282 -22.760 1.00 10.87 69 LEU A O 1
ATOM 483 N N . LYS A 1 70 ? 22.768 1.436 -20.771 1.00 8.27 70 LYS A N 1
ATOM 484 C CA . LYS A 1 70 ? 23.326 0.207 -21.333 1.00 8.90 70 LYS A CA 1
ATOM 485 C C . LYS A 1 70 ? 22.585 -0.984 -20.747 1.00 8.63 70 LYS A C 1
ATOM 486 O O . LYS A 1 70 ? 22.438 -1.102 -19.528 1.00 8.36 70 LYS A O 1
ATOM 492 N N . LYS A 1 71 ? 22.132 -1.875 -21.628 1.00 8.85 71 LYS A N 1
ATOM 493 C CA . LYS A 1 71 ? 21.380 -3.065 -21.245 1.00 9.16 71 LYS A CA 1
ATOM 494 C C . LYS A 1 71 ? 22.258 -4.167 -20.655 1.00 9.15 71 LYS A C 1
ATOM 495 O O . LYS A 1 71 ? 23.325 -4.493 -21.183 1.00 9.53 71 LYS A O 1
ATOM 501 N N . PHE A 1 72 ? 21.782 -4.744 -19.560 1.00 9.14 72 PHE A N 1
ATOM 502 C CA . PHE A 1 72 ? 22.343 -5.954 -18.981 1.00 9.47 72 PHE A CA 1
ATOM 503 C C . PHE A 1 72 ? 21.271 -7.027 -19.055 1.00 10.23 72 PHE A C 1
ATOM 504 O O . PHE A 1 72 ? 20.187 -6.879 -18.493 1.00 9.94 72 PHE A O 1
ATOM 512 N N . ALA A 1 73 ? 21.570 -8.094 -19.792 1.00 10.03 73 ALA A N 1
ATOM 513 C CA . ALA A 1 73 ? 20.584 -9.128 -20.078 1.00 11.53 73 ALA A CA 1
ATOM 514 C C . ALA A 1 73 ? 20.050 -9.777 -18.814 1.00 10.22 73 ALA A C 1
ATOM 515 O O . ALA A 1 73 ? 20.778 -9.988 -17.843 1.00 10.32 73 ALA A O 1
ATOM 517 N N . GLY A 1 74 ? 18.761 -10.088 -18.830 1.00 10.65 74 GLY A N 1
ATOM 518 C CA . GLY A 1 74 ? 18.121 -10.670 -17.670 1.00 11.27 74 GLY A CA 1
ATOM 519 C C . GLY A 1 74 ? 18.313 -12.163 -17.487 1.00 12.79 74 GLY A C 1
ATOM 520 O O . GLY A 1 74 ? 19.089 -12.803 -18.202 1.00 14.83 74 GLY A O 1
ATOM 521 N N . ASN A 1 75 ? 17.614 -12.703 -16.495 1.00 13.37 75 ASN A N 1
ATOM 522 C CA . ASN A 1 75 ? 17.617 -14.137 -16.222 1.00 16.21 75 ASN A CA 1
ATOM 523 C C . ASN A 1 75 ? 16.213 -14.579 -15.820 1.00 17.65 75 ASN A C 1
ATOM 524 O O . ASN A 1 75 ? 15.279 -13.788 -15.896 1.00 15.54 75 ASN A O 1
ATOM 529 N N . ALA A 1 76 ? 16.062 -15.825 -15.378 1.00 18.70 76 ALA A N 1
ATOM 530 C CA . ALA A 1 76 ? 14.737 -16.358 -15.055 1.00 19.58 76 ALA A CA 1
ATOM 531 C C . ALA A 1 76 ? 13.956 -15.501 -14.054 1.00 17.95 76 ALA A C 1
ATOM 532 O O . ALA A 1 76 ? 12.753 -15.291 -14.218 1.00 20.21 76 ALA A O 1
ATOM 534 N N . GLY A 1 77 ? 14.642 -15.010 -13.025 1.00 17.86 77 GLY A N 1
ATOM 535 C CA . GLY A 1 77 ? 14.002 -14.201 -12.000 1.00 19.17 77 GLY A CA 1
ATOM 536 C C . GLY A 1 77 ? 13.664 -12.788 -12.450 1.00 18.78 77 GLY A C 1
ATOM 537 O O . GLY A 1 77 ? 12.721 -12.178 -11.946 1.00 21.12 77 GLY A O 1
ATOM 538 N N . THR A 1 78 ? 14.436 -12.275 -13.405 1.00 15.77 78 THR A N 1
ATOM 539 C CA . THR A 1 78 ? 14.270 -10.913 -13.916 1.00 12.94 78 THR A CA 1
ATOM 540 C C . THR A 1 78 ? 14.484 -10.947 -15.425 1.00 12.88 78 THR A C 1
ATOM 541 O O . THR A 1 78 ? 15.537 -10.542 -15.910 1.00 11.83 78 THR A O 1
ATOM 545 N N . PRO A 1 79 ? 13.495 -11.459 -16.179 1.00 12.66 79 PRO A N 1
ATOM 546 C CA . PRO A 1 79 ? 13.731 -11.732 -17.601 1.00 12.82 79 PRO A CA 1
ATOM 547 C C . PRO A 1 79 ? 14.073 -10.486 -18.407 1.00 12.23 79 PRO A C 1
ATOM 548 O O . PRO A 1 79 ? 14.856 -10.561 -19.348 1.00 13.42 79 PRO A O 1
ATOM 552 N N . ALA A 1 80 ? 13.495 -9.351 -18.034 1.00 11.35 80 ALA A N 1
ATOM 553 C CA . ALA A 1 80 ? 13.723 -8.115 -18.769 1.00 10.38 80 ALA A CA 1
ATOM 554 C C . ALA A 1 80 ? 15.079 -7.473 -18.475 1.00 10.89 80 ALA A C 1
ATOM 555 O O . ALA A 1 80 ? 15.482 -6.545 -19.169 1.00 11.30 80 ALA A O 1
ATOM 557 N N . GLY A 1 81 ? 15.776 -7.957 -17.455 1.00 9.73 81 GLY A N 1
ATOM 558 C CA . GLY A 1 81 ? 17.104 -7.454 -17.165 1.00 8.90 81 GLY A CA 1
ATOM 559 C C . GLY A 1 81 ? 17.148 -6.056 -16.568 1.00 9.29 81 GLY A C 1
ATOM 560 O O . GLY A 1 81 ? 16.185 -5.587 -15.955 1.00 9.00 81 GLY A O 1
ATOM 561 N N . TRP A 1 82 ? 18.288 -5.397 -16.762 1.00 8.74 82 TRP A N 1
ATOM 562 C CA . TRP A 1 82 ? 18.605 -4.149 -16.084 1.00 9.15 82 TRP A CA 1
ATOM 563 C C . TRP A 1 82 ? 19.213 -3.159 -17.052 1.00 8.39 82 TRP A C 1
ATOM 564 O O . TRP A 1 82 ? 19.723 -3.529 -18.112 1.00 9.25 82 TRP A O 1
ATOM 575 N N . PHE A 1 83 ? 19.184 -1.885 -16.670 1.00 8.62 83 PHE A N 1
ATOM 576 C CA . PHE A 1 83 ? 19.975 -0.864 -17.341 1.00 8.58 83 PHE A CA 1
ATOM 577 C C . PHE A 1 83 ? 20.898 -0.171 -16.358 1.00 8.00 83 PHE A C 1
ATOM 578 O O . PHE A 1 83 ? 20.496 0.127 -15.234 1.00 8.85 83 PHE A O 1
ATOM 586 N N . ARG A 1 84 ? 22.128 0.102 -16.790 1.00 7.97 84 ARG A N 1
ATOM 587 C CA . ARG A 1 84 ? 22.996 1.068 -16.117 1.00 8.05 84 ARG A CA 1
ATOM 588 C C . ARG A 1 84 ? 22.987 2.382 -16.875 1.00 8.61 84 ARG A C 1
ATOM 589 O O . ARG A 1 84 ? 23.016 2.402 -18.098 1.00 10.46 84 ARG A O 1
ATOM 597 N N . TRP A 1 85 ? 22.952 3.490 -16.141 1.00 8.50 85 TRP A N 1
ATOM 598 C CA . TRP A 1 85 ? 23.145 4.810 -16.743 1.00 7.78 85 TRP A CA 1
ATOM 599 C C . TRP A 1 85 ? 24.635 5.090 -16.910 1.00 7.92 85 TRP A C 1
ATOM 600 O O . TRP A 1 85 ? 25.465 4.568 -16.163 1.00 8.47 85 TRP A O 1
ATOM 611 N N . GLY A 1 86 ? 24.975 5.923 -17.884 1.00 8.29 86 GLY A N 1
ATOM 612 C CA . GLY A 1 86 ? 26.359 6.270 -18.113 1.00 8.57 86 GLY A CA 1
ATOM 613 C C . GLY A 1 86 ? 26.517 7.133 -19.339 1.00 8.50 86 GLY A C 1
ATOM 614 O O . GLY A 1 86 ? 25.574 7.788 -19.792 1.00 9.43 86 GLY A O 1
ATOM 615 N N . ILE A 1 87 ? 27.737 7.122 -19.867 1.00 9.73 87 ILE A N 1
ATOM 616 C CA . ILE A 1 87 ? 28.130 7.964 -20.981 1.00 10.10 87 ILE A CA 1
ATOM 617 C C . ILE A 1 87 ? 28.429 7.118 -22.213 1.00 11.06 87 ILE A C 1
ATOM 618 O O . ILE A 1 87 ? 29.229 6.176 -22.153 1.00 11.56 87 ILE A O 1
ATOM 623 N N . TRP A 1 88 ? 27.790 7.462 -23.325 1.00 11.10 88 TRP A N 1
ATOM 624 C CA . TRP A 1 88 ? 28.125 6.882 -24.618 1.00 12.64 88 TRP A CA 1
ATOM 625 C C . TRP A 1 88 ? 28.983 7.851 -25.414 1.00 13.34 88 TRP A C 1
ATOM 626 O O . TRP A 1 88 ? 28.581 8.985 -25.678 1.00 14.63 88 TRP A O 1
ATOM 637 N N . ASP A 1 89 ? 30.172 7.388 -25.784 1.00 15.18 89 ASP A N 1
ATOM 638 C CA . ASP A 1 89 ? 31.079 8.121 -26.657 1.00 19.56 89 ASP A CA 1
ATOM 639 C C . ASP A 1 89 ? 30.816 7.631 -28.077 1.00 20.54 89 ASP A C 1
ATOM 640 O O . ASP A 1 89 ? 31.184 6.513 -28.429 1.00 19.94 89 ASP A O 1
ATOM 645 N N . ASN A 1 90 ? 30.165 8.467 -28.881 1.00 23.16 90 ASN A N 1
ATOM 646 C CA . ASN A 1 90 ? 29.731 8.074 -30.222 1.00 27.48 90 ASN A CA 1
ATOM 647 C C . ASN A 1 90 ? 30.865 7.968 -31.241 1.00 33.76 90 ASN A C 1
ATOM 648 O O . ASN A 1 90 ? 30.685 7.407 -32.321 1.00 36.12 90 ASN A O 1
ATOM 653 N N . PHE A 1 91 ? 32.024 8.518 -30.896 1.00 32.61 91 PHE A N 1
ATOM 654 C CA . PHE A 1 91 ? 33.199 8.439 -31.753 1.00 37.95 91 PHE A CA 1
ATOM 655 C C . PHE A 1 91 ? 33.926 7.121 -31.509 1.00 36.46 91 PHE A C 1
ATOM 656 O O . PHE A 1 91 ? 34.075 6.306 -32.422 1.00 40.85 91 PHE A O 1
ATOM 664 N N . ASN A 1 92 ? 34.367 6.915 -30.273 1.00 33.64 92 ASN A N 1
ATOM 665 C CA . ASN A 1 92 ? 35.109 5.714 -29.908 1.00 29.80 92 ASN A CA 1
ATOM 666 C C . ASN A 1 92 ? 34.221 4.488 -29.736 1.00 27.07 92 ASN A C 1
ATOM 667 O O . ASN A 1 92 ? 34.720 3.368 -29.574 1.00 28.31 92 ASN A O 1
ATOM 672 N N . LYS A 1 93 ? 32.909 4.714 -29.774 1.00 25.31 93 LYS A N 1
ATOM 673 C CA . LYS A 1 93 ? 31.919 3.653 -29.612 1.00 26.46 93 LYS A CA 1
ATOM 674 C C . LYS A 1 93 ? 32.101 2.950 -28.272 1.00 22.62 93 LYS A C 1
ATOM 675 O O . LYS A 1 93 ? 32.179 1.725 -28.215 1.00 22.38 93 LYS A O 1
ATOM 681 N N . THR A 1 94 ? 32.179 3.728 -27.195 1.00 19.25 94 THR A N 1
ATOM 682 C CA . THR A 1 94 ? 32.369 3.160 -25.864 1.00 15.84 94 THR A CA 1
ATOM 683 C C . THR A 1 94 ? 31.309 3.658 -24.890 1.00 14.08 94 THR A C 1
ATOM 684 O O . THR A 1 94 ? 30.885 4.810 -24.955 1.00 15.49 94 THR A O 1
ATOM 688 N N . PHE A 1 95 ? 30.903 2.781 -23.986 1.00 12.29 95 PHE A N 1
ATOM 689 C CA . PHE A 1 95 ? 30.020 3.155 -22.894 1.00 11.74 95 PHE A CA 1
ATOM 690 C C . PHE A 1 95 ? 30.811 3.096 -21.603 1.00 12.29 95 PHE A C 1
ATOM 691 O O . PHE A 1 95 ? 31.562 2.146 -21.371 1.00 13.37 95 PHE A O 1
ATOM 699 N N . THR A 1 96 ? 30.641 4.117 -20.768 1.00 10.67 96 THR A N 1
ATOM 700 C CA . THR A 1 96 ? 31.258 4.160 -19.454 1.00 11.05 96 THR A CA 1
ATOM 701 C C . THR A 1 96 ? 30.163 4.328 -18.400 1.00 9.82 96 THR A C 1
ATOM 702 O O . THR A 1 96 ? 29.358 5.255 -18.488 1.00 9.73 96 THR A O 1
ATOM 706 N N . ASP A 1 97 ? 30.110 3.432 -17.423 1.00 9.87 97 ASP A N 1
ATOM 707 C CA . ASP A 1 97 ? 29.089 3.521 -16.383 1.00 9.56 97 ASP A CA 1
ATOM 708 C C . ASP A 1 97 ? 29.209 4.851 -15.653 1.00 8.58 97 ASP A C 1
ATOM 709 O O . ASP A 1 97 ? 30.309 5.359 -15.456 1.00 9.41 97 ASP A O 1
ATOM 714 N N . GLY A 1 98 ? 28.076 5.389 -15.222 1.00 8.91 98 GLY A N 1
ATOM 715 C CA . GLY A 1 98 ? 28.062 6.634 -14.475 1.00 8.57 98 GLY A CA 1
ATOM 716 C C . GLY A 1 98 ? 28.289 6.433 -12.990 1.00 7.89 98 GLY A C 1
ATOM 717 O O . GLY A 1 98 ? 28.618 5.346 -12.519 1.00 8.94 98 GLY A O 1
ATOM 718 N N . VAL A 1 99 ? 28.087 7.505 -12.242 1.00 8.54 99 VAL A N 1
ATOM 719 C CA . VAL A 1 99 ? 28.309 7.509 -10.810 1.00 8.84 99 VAL A CA 1
ATOM 720 C C . VAL A 1 99 ? 27.206 6.726 -10.098 1.00 8.56 99 VAL A C 1
ATOM 721 O O . VAL A 1 99 ? 26.079 6.650 -10.579 1.00 8.77 99 VAL A O 1
ATOM 725 N N . ALA A 1 100 ? 27.523 6.152 -8.946 1.00 8.83 100 ALA A N 1
ATOM 726 C CA . ALA A 1 100 ? 26.524 5.454 -8.152 1.00 9.17 100 ALA A CA 1
ATOM 727 C C . ALA A 1 100 ? 25.451 6.414 -7.651 1.00 8.24 100 ALA A C 1
ATOM 728 O O . ALA A 1 100 ? 25.742 7.560 -7.292 1.00 8.53 100 ALA A O 1
ATOM 730 N N . TYR A 1 101 ? 24.219 5.923 -7.609 1.00 8.45 101 TYR A N 1
ATOM 731 C CA . TYR A 1 101 ? 23.106 6.659 -7.039 1.00 8.02 101 TYR A CA 1
ATOM 732 C C . TYR A 1 101 ? 23.180 6.633 -5.519 1.00 8.52 101 TYR A C 1
ATOM 733 O O . TYR A 1 101 ? 23.415 5.577 -4.918 1.00 9.92 101 TYR A O 1
ATOM 742 N N . TYR A 1 102 ? 22.986 7.797 -4.900 1.00 8.35 102 TYR A N 1
ATOM 743 C CA . TYR A 1 102 ? 22.997 7.918 -3.453 1.00 9.30 102 TYR A CA 1
ATOM 744 C C . TYR A 1 102 ? 21.583 8.176 -2.938 1.00 9.17 102 TYR A C 1
ATOM 745 O O . TYR A 1 102 ? 20.974 9.192 -3.257 1.00 9.52 102 TYR A O 1
ATOM 754 N N . SER A 1 103 ? 21.067 7.250 -2.140 1.00 11.11 103 SER A N 1
ATOM 755 C CA . SER A 1 103 ? 19.726 7.359 -1.578 1.00 12.15 103 SER A CA 1
ATOM 756 C C . SER A 1 103 ? 19.822 7.820 -0.135 1.00 15.01 103 SER A C 1
ATOM 757 O O . SER A 1 103 ? 20.470 7.164 0.681 1.00 15.75 103 SER A O 1
ATOM 760 N N . ASP A 1 104 ? 19.197 8.950 0.178 1.00 12.56 104 ASP A N 1
ATOM 761 C CA . ASP A 1 104 ? 19.277 9.539 1.504 1.00 16.69 104 ASP A CA 1
ATOM 762 C C . ASP A 1 104 ? 17.849 9.872 1.899 1.00 20.72 104 ASP A C 1
ATOM 763 O O . ASP A 1 104 ? 17.045 8.970 2.136 1.00 22.25 104 ASP A O 1
ATOM 768 N N . GLU A 1 105 ? 17.514 11.154 1.936 1.00 18.04 105 GLU A N 1
ATOM 769 C CA . GLU A 1 105 ? 16.156 11.542 2.312 1.00 17.19 105 GLU A CA 1
ATOM 770 C C . GLU A 1 105 ? 15.439 12.363 1.242 1.00 13.99 105 GLU A C 1
ATOM 771 O O . GLU A 1 105 ? 14.521 13.125 1.548 1.00 13.96 105 GLU A O 1
ATOM 777 N N . GLN A 1 106 ? 15.829 12.194 -0.016 1.00 12.43 106 GLN A N 1
ATOM 778 C CA . GLN A 1 106 ? 15.282 13.037 -1.072 1.00 9.82 106 GLN A CA 1
ATOM 779 C C . GLN A 1 106 ? 13.785 12.833 -1.253 1.00 9.94 106 GLN A C 1
ATOM 780 O O . GLN A 1 106 ? 13.270 11.732 -1.074 1.00 10.53 106 GLN A O 1
ATOM 786 N N . PRO A 1 107 ? 13.077 13.899 -1.623 1.00 9.43 107 PRO A N 1
ATOM 787 C CA . PRO A 1 107 ? 11.673 13.703 -1.987 1.00 10.27 107 PRO A CA 1
ATOM 788 C C . PRO A 1 107 ? 11.555 12.736 -3.156 1.00 9.34 107 PRO A C 1
ATOM 789 O O . PRO A 1 107 ? 12.447 12.650 -4.006 1.00 8.66 107 PRO A O 1
ATOM 793 N N . ARG A 1 108 ? 10.458 11.994 -3.182 1.00 9.33 108 ARG A N 1
ATOM 794 C CA . ARG A 1 108 ? 10.189 11.074 -4.272 1.00 9.12 108 ARG A CA 1
ATOM 795 C C . ARG A 1 108 ? 10.057 11.863 -5.569 1.00 8.54 108 ARG A C 1
ATOM 796 O O . ARG A 1 108 ? 9.452 12.928 -5.592 1.00 9.25 108 ARG A O 1
ATOM 804 N N . GLN A 1 109 ? 10.633 11.342 -6.647 1.00 8.59 109 GLN A N 1
ATOM 805 C CA . GLN A 1 109 ? 10.645 12.019 -7.939 1.00 8.44 109 GLN A CA 1
ATOM 806 C C . GLN A 1 109 ? 10.488 11.011 -9.060 1.00 7.55 109 GLN A C 1
ATOM 807 O O . GLN A 1 109 ? 11.038 9.909 -8.993 1.00 8.45 109 GLN A O 1
ATOM 813 N N . ILE A 1 110 ? 9.752 11.394 -10.092 1.00 7.97 110 ILE A N 1
ATOM 814 C CA . ILE A 1 110 ? 9.822 10.704 -11.365 1.00 7.90 110 ILE A CA 1
ATOM 815 C C . ILE A 1 110 ? 11.044 11.231 -12.107 1.00 8.41 110 ILE A C 1
ATOM 816 O O . ILE A 1 110 ? 11.092 12.397 -12.513 1.00 8.78 110 ILE A O 1
ATOM 821 N N . LEU A 1 111 ? 12.049 10.379 -12.262 1.00 8.23 111 LEU A N 1
ATOM 822 C CA . LEU A 1 111 ? 13.255 10.767 -12.984 1.00 8.09 111 LEU A CA 1
ATOM 823 C C . LEU A 1 111 ? 13.008 10.758 -14.490 1.00 8.85 111 LEU A C 1
ATOM 824 O O . LEU A 1 111 ? 13.394 11.695 -15.186 1.00 9.43 111 LEU A O 1
ATOM 829 N N . LEU A 1 112 ? 12.349 9.714 -14.991 1.00 9.01 112 LEU A N 1
ATOM 830 C CA . LEU A 1 112 ? 11.981 9.635 -16.410 1.00 10.25 112 LEU A CA 1
ATOM 831 C C . LEU A 1 112 ? 10.504 9.340 -16.521 1.00 10.20 112 LEU A C 1
ATOM 832 O O . LEU A 1 112 ? 10.041 8.304 -16.052 1.00 9.73 112 LEU A O 1
ATOM 837 N N . PRO A 1 113 ? 9.744 10.258 -17.125 1.00 10.31 113 PRO A N 1
ATOM 838 C CA . PRO A 1 113 ? 8.301 10.048 -17.184 1.00 10.82 113 PRO A CA 1
ATOM 839 C C . PRO A 1 113 ? 7.904 9.162 -18.358 1.00 10.82 113 PRO A C 1
ATOM 840 O O . PRO A 1 113 ? 8.688 8.900 -19.278 1.00 10.52 113 PRO A O 1
ATOM 844 N N . VAL A 1 114 ? 6.656 8.725 -18.305 1.00 11.82 114 VAL A N 1
ATOM 845 C CA . VAL A 1 114 ? 6.040 7.990 -19.397 1.00 11.61 114 VAL A CA 1
ATOM 846 C C . VAL A 1 114 ? 6.184 8.789 -20.685 1.00 11.03 114 VAL A C 1
ATOM 847 O O . VAL A 1 114 ? 5.959 10.004 -20.704 1.00 12.43 114 VAL A O 1
ATOM 851 N N . GLY A 1 115 ? 6.582 8.125 -21.763 1.00 10.62 115 GLY A N 1
ATOM 852 C CA . GLY A 1 115 ? 6.715 8.793 -23.043 1.00 11.66 115 GLY A CA 1
ATOM 853 C C . GLY A 1 115 ? 8.135 9.208 -23.382 1.00 11.07 115 GLY A C 1
ATOM 854 O O . GLY A 1 115 ? 8.368 9.828 -24.414 1.00 12.93 115 GLY A O 1
ATOM 855 N N . THR A 1 116 ? 9.090 8.871 -22.517 1.00 10.83 116 THR A N 1
ATOM 856 C CA . THR A 1 116 ? 10.501 9.118 -22.807 1.00 11.55 116 THR A CA 1
ATOM 857 C C . THR A 1 116 ? 10.918 8.274 -24.014 1.00 11.04 116 THR A C 1
ATOM 858 O O . THR A 1 116 ? 10.641 7.071 -24.061 1.00 11.86 116 THR A O 1
ATOM 862 N N . VAL A 1 117 ? 11.559 8.903 -24.993 1.00 10.17 117 VAL A N 1
ATOM 863 C CA . VAL A 1 117 ? 11.970 8.226 -26.215 1.00 11.59 117 VAL A CA 1
ATOM 864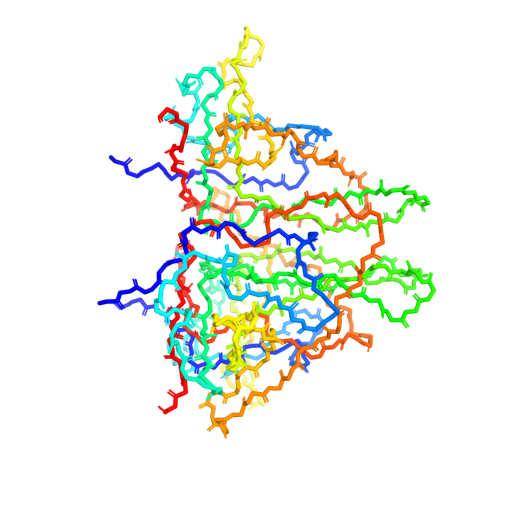 C C . VAL A 1 117 ? 13.400 7.724 -26.081 1.00 11.82 117 VAL A C 1
ATOM 865 O O . VAL A 1 117 ? 14.300 8.472 -25.684 1.00 11.51 117 VAL A O 1
ATOM 869 N N . CYS A 1 118 ? 13.593 6.453 -26.418 1.00 10.97 118 CYS A N 1
ATOM 870 C CA . CYS A 1 118 ? 14.867 5.767 -26.286 1.00 10.96 118 CYS A CA 1
ATOM 871 C C . CYS A 1 118 ? 15.318 5.346 -27.672 1.00 11.41 118 CYS A C 1
ATOM 872 O O . CYS A 1 118 ? 14.562 4.700 -28.405 1.00 13.78 118 CYS A O 1
ATOM 875 N N . THR A 1 119 ? 16.541 5.702 -28.039 1.00 10.93 119 THR A N 1
ATOM 876 C CA . THR A 1 119 ? 17.036 5.420 -29.378 1.00 12.31 119 THR A CA 1
ATOM 877 C C . THR A 1 119 ? 18.307 4.603 -29.289 1.00 11.61 119 THR A C 1
ATOM 878 O O . THR A 1 119 ? 19.261 5.020 -28.635 1.00 11.15 119 THR A O 1
ATOM 882 N N . ARG A 1 120 ? 18.340 3.435 -29.928 1.00 11.84 120 ARG A N 1
ATOM 883 C CA . ARG A 1 120 ? 19.544 2.614 -29.864 1.00 13.75 120 ARG A CA 1
ATOM 884 C C . ARG A 1 120 ? 20.666 3.278 -30.652 1.00 14.09 120 ARG A C 1
ATOM 885 O O . ARG A 1 120 ? 20.465 3.721 -31.788 1.00 15.90 120 ARG A O 1
ATOM 893 N N . VAL A 1 121 ? 21.839 3.370 -30.034 1.00 12.80 121 VAL A N 1
ATOM 894 C CA . VAL A 1 121 ? 22.961 4.077 -30.648 1.00 15.61 121 VAL A CA 1
ATOM 895 C C . VAL A 1 121 ? 24.221 3.246 -30.891 1.00 18.05 121 VAL A C 1
ATOM 896 O O . VAL A 1 121 ? 25.133 3.710 -31.570 1.00 19.35 121 VAL A O 1
ATOM 900 N N . ASP A 1 122 ? 24.291 2.036 -30.345 1.00 16.95 122 ASP A N 1
ATOM 901 C CA . ASP A 1 122 ? 25.427 1.168 -30.649 1.00 18.72 122 ASP A CA 1
ATOM 902 C C . ASP A 1 122 ? 25.167 0.362 -31.920 1.00 25.67 122 ASP A C 1
ATOM 903 O O . ASP A 1 122 ? 24.043 0.326 -32.422 1.00 27.40 122 ASP A O 1
ATOM 908 N N . SER A 1 123 ? 26.207 -0.279 -32.443 1.00 31.79 123 SER A N 1
ATOM 909 C CA . SER A 1 123 ? 26.047 -1.140 -33.609 1.00 43.91 123 SER A CA 1
ATOM 910 C C . SER A 1 123 ? 25.565 -2.530 -33.210 1.00 47.02 123 SER A C 1
ATOM 911 O O . SER A 1 123 ? 24.419 -2.897 -33.470 1.00 53.77 123 SER A O 1
ATOM 914 N N . ALA B 1 7 ? -4.872 20.253 -30.479 1.00 53.08 7 ALA B N 1
ATOM 915 C CA . ALA B 1 7 ? -3.873 21.311 -30.559 1.00 48.91 7 ALA B CA 1
ATOM 916 C C . ALA B 1 7 ? -2.887 21.219 -29.401 1.00 42.37 7 ALA B C 1
ATOM 917 O O . ALA B 1 7 ? -3.291 21.091 -28.243 1.00 41.15 7 ALA B O 1
ATOM 919 N N . PRO B 1 8 ? -1.586 21.280 -29.712 1.00 38.48 8 PRO B N 1
ATOM 920 C CA . PRO B 1 8 ? -0.563 21.233 -28.664 1.00 30.69 8 PRO B CA 1
ATOM 921 C C . PRO B 1 8 ? -0.513 22.542 -27.883 1.00 26.94 8 PRO B C 1
ATOM 922 O O . PRO B 1 8 ? -0.513 23.623 -28.476 1.00 29.79 8 PRO B O 1
ATOM 926 N N . ILE B 1 9 ? -0.478 22.443 -26.560 1.00 19.06 9 ILE B N 1
ATOM 927 C CA . ILE B 1 9 ? -0.382 23.626 -25.716 1.00 16.21 9 ILE B CA 1
ATOM 928 C C . ILE B 1 9 ? 1.082 23.936 -25.426 1.00 13.64 9 ILE B C 1
ATOM 929 O O . ILE B 1 9 ? 1.801 23.120 -24.833 1.00 15.36 9 ILE B O 1
ATOM 934 N N . MET B 1 10 ? 1.524 25.110 -25.857 1.00 13.07 10 MET B N 1
ATOM 935 C CA . MET B 1 10 ? 2.896 25.541 -25.626 1.00 12.27 10 MET B CA 1
ATOM 936 C C . MET B 1 10 ? 2.905 26.780 -24.761 1.00 12.53 10 MET B C 1
ATOM 937 O O . MET B 1 10 ? 2.073 27.668 -24.934 1.00 13.22 10 MET B O 1
ATOM 942 N N . THR B 1 11 ? 3.862 26.859 -23.841 1.00 11.92 11 THR B N 1
ATOM 943 C CA . THR B 1 11 ? 4.017 28.070 -23.063 1.00 11.63 11 THR B CA 1
ATOM 944 C C . THR B 1 11 ? 4.505 29.209 -23.958 1.00 11.26 11 THR B C 1
ATOM 945 O O . THR B 1 11 ? 5.202 28.981 -24.956 1.00 11.55 11 THR B O 1
ATOM 949 N N . GLN B 1 12 ? 4.128 30.428 -23.593 1.00 11.22 12 GLN B N 1
ATOM 950 C CA . GLN B 1 12 ? 4.462 31.613 -24.373 1.00 11.48 12 GLN B CA 1
ATOM 951 C C . GLN B 1 12 ? 5.283 32.605 -23.557 1.00 13.46 12 GLN B C 1
ATOM 952 O O . GLN B 1 12 ? 5.755 33.620 -24.079 1.00 15.27 12 GLN B O 1
ATOM 958 N N . GLY B 1 13 ? 5.471 32.304 -22.277 1.00 12.68 13 GLY B N 1
ATOM 959 C CA . GLY B 1 13 ? 6.300 33.121 -21.414 1.00 13.14 13 GLY B CA 1
ATOM 960 C C . GLY B 1 13 ? 7.156 32.214 -20.553 1.00 11.74 13 GLY B C 1
ATOM 961 O O . GLY B 1 13 ? 6.735 31.112 -20.201 1.00 11.78 13 GLY B O 1
ATOM 962 N N . SER B 1 14 ? 8.362 32.669 -20.230 1.00 12.09 14 SER B N 1
ATOM 963 C CA . SER B 1 14 ? 9.299 31.883 -19.426 1.00 10.65 14 SER B CA 1
ATOM 964 C C . SER B 1 14 ? 8.920 31.845 -17.956 1.00 10.69 14 SER B C 1
ATOM 965 O O . SER B 1 14 ? 8.498 32.852 -17.387 1.00 12.36 14 SER B O 1
ATOM 968 N N . LEU B 1 15 ? 9.109 30.689 -17.331 1.00 9.33 15 LEU B N 1
ATOM 969 C CA . LEU B 1 15 ? 8.972 30.576 -15.887 1.00 9.46 15 LEU B CA 1
ATOM 970 C C . LEU B 1 15 ? 10.344 30.723 -15.249 1.00 8.89 15 LEU B C 1
ATOM 971 O O . LEU B 1 15 ? 11.233 29.901 -15.479 1.00 9.21 15 LEU B O 1
ATOM 976 N N . TYR B 1 16 ? 10.513 31.775 -14.462 1.00 9.00 16 TYR B N 1
ATOM 977 C CA . TYR B 1 16 ? 11.773 32.034 -13.767 1.00 9.98 16 TYR B CA 1
ATOM 978 C C . TYR B 1 16 ? 11.711 31.521 -12.339 1.00 9.31 16 TYR B C 1
ATOM 979 O O . TYR B 1 16 ? 10.652 31.562 -11.703 1.00 10.47 16 TYR B O 1
ATOM 988 N N . ASN B 1 17 ? 12.853 31.081 -11.814 1.00 8.94 17 ASN B N 1
ATOM 989 C CA . ASN B 1 17 ? 12.901 30.601 -10.439 1.00 9.21 17 ASN B CA 1
ATOM 990 C C . ASN B 1 17 ? 12.479 31.646 -9.410 1.00 10.23 17 ASN B C 1
ATOM 991 O O . ASN B 1 17 ? 11.849 31.310 -8.404 1.00 9.98 17 ASN B O 1
ATOM 996 N N . ASP B 1 18 ? 12.773 32.914 -9.685 1.00 9.70 18 ASP B N 1
ATOM 997 C CA . ASP B 1 18 ? 12.398 33.976 -8.755 1.00 10.67 18 ASP B CA 1
ATOM 998 C C . ASP B 1 18 ? 10.908 34.333 -8.794 1.00 12.62 18 ASP B C 1
ATOM 999 O O . ASP B 1 18 ? 10.466 35.232 -8.071 1.00 13.88 18 ASP B O 1
ATOM 1004 N N . SER B 1 19 ? 10.136 33.626 -9.615 1.00 10.29 19 SER B N 1
ATOM 1005 C CA . SER B 1 19 ? 8.686 33.793 -9.627 1.00 10.82 19 SER B CA 1
ATOM 1006 C C . SER B 1 19 ? 7.953 32.710 -8.849 1.00 10.45 19 SER B C 1
ATOM 1007 O O . SER B 1 19 ? 6.736 32.795 -8.691 1.00 11.93 19 SER B O 1
ATOM 1010 N N . LEU B 1 20 ? 8.661 31.690 -8.372 1.00 9.49 20 LEU B N 1
ATOM 1011 C CA . LEU B 1 20 ? 8.005 30.623 -7.627 1.00 9.77 20 LEU B CA 1
ATOM 1012 C C . LEU B 1 20 ? 7.662 31.056 -6.215 1.00 10.55 20 LEU B C 1
ATOM 1013 O O . LEU B 1 20 ? 8.476 31.692 -5.539 1.00 11.85 20 LEU B O 1
ATOM 1018 N N . SER B 1 21 ? 6.469 30.699 -5.757 1.00 9.38 21 SER B N 1
ATOM 1019 C CA . SER B 1 21 ? 6.197 30.722 -4.328 1.00 11.06 21 SER B CA 1
ATOM 1020 C C . SER B 1 21 ? 6.714 29.405 -3.737 1.00 9.91 21 SER B C 1
ATOM 1021 O O . SER B 1 21 ? 7.347 28.607 -4.439 1.00 11.53 21 SER B O 1
ATOM 1024 N N . THR B 1 22 ? 6.472 29.163 -2.458 1.00 10.99 22 THR B N 1
ATOM 1025 C CA . THR B 1 22 ? 6.983 27.940 -1.852 1.00 10.44 22 THR B CA 1
ATOM 1026 C C . THR B 1 22 ? 6.378 26.679 -2.470 1.00 8.48 22 THR B C 1
ATOM 1027 O O . THR B 1 22 ? 7.047 25.654 -2.545 1.00 9.29 22 THR B O 1
ATOM 1031 N N . ASN B 1 23 ? 5.123 26.746 -2.910 1.00 9.07 23 ASN B N 1
ATOM 1032 C CA . ASN B 1 23 ? 4.453 25.546 -3.387 1.00 8.90 23 ASN B CA 1
ATOM 1033 C C . ASN B 1 23 ? 3.696 25.702 -4.701 1.00 10.47 23 ASN B C 1
ATOM 1034 O O . ASN B 1 23 ? 3.013 24.777 -5.119 1.00 12.99 23 ASN B O 1
ATOM 1039 N N . ASP B 1 24 ? 3.825 26.842 -5.365 1.00 8.49 24 ASP B N 1
ATOM 1040 C CA . ASP B 1 24 ? 3.103 27.036 -6.614 1.00 8.35 24 ASP B CA 1
ATOM 1041 C C . ASP B 1 24 ? 3.768 28.120 -7.441 1.00 7.65 24 ASP B C 1
ATOM 1042 O O . ASP B 1 24 ? 4.712 28.770 -6.996 1.00 8.39 24 ASP B O 1
ATOM 1047 N N . PHE B 1 25 ? 3.254 28.310 -8.648 1.00 8.04 25 PHE B N 1
ATOM 1048 C CA . PHE B 1 25 ? 3.470 29.549 -9.377 1.00 7.98 25 PHE B CA 1
ATOM 1049 C C . PHE B 1 25 ? 2.168 29.928 -10.067 1.00 8.01 25 PHE B C 1
ATOM 1050 O O . PHE B 1 25 ? 1.295 29.086 -10.269 1.00 8.48 25 PHE B O 1
ATOM 1058 N N . LYS B 1 26 ? 2.041 31.204 -10.420 1.00 8.49 26 LYS B N 1
ATOM 1059 C CA . LYS B 1 26 ? 0.843 31.707 -11.080 1.00 9.13 26 LYS B CA 1
ATOM 1060 C C . LYS B 1 26 ? 0.812 31.311 -12.549 1.00 8.96 26 LYS B C 1
ATOM 1061 O O . LYS B 1 26 ? 1.799 31.471 -13.275 1.00 9.68 26 LYS B O 1
ATOM 1067 N N . SER B 1 27 ? -0.338 30.812 -12.990 1.00 9.04 27 SER B N 1
ATOM 1068 C CA . SER B 1 27 ? -0.519 30.388 -14.368 1.00 9.05 27 SER B CA 1
ATOM 1069 C C . SER B 1 27 ? -0.201 31.487 -15.371 1.00 9.04 27 SER B C 1
ATOM 1070 O O . SER B 1 27 ? 0.351 31.214 -16.434 1.00 9.40 27 SER B O 1
ATOM 1073 N N . ILE B 1 28 ? -0.567 32.722 -15.037 1.00 9.70 28 ILE B N 1
ATOM 1074 C CA . ILE B 1 28 ? -0.408 33.840 -15.959 1.00 11.50 28 ILE B CA 1
ATOM 1075 C C . ILE B 1 28 ? 1.022 33.953 -16.495 1.00 10.37 28 ILE B C 1
ATOM 1076 O O . ILE B 1 28 ? 1.230 34.361 -17.638 1.00 11.87 28 ILE B O 1
ATOM 1081 N N . LEU B 1 29 ? 2.000 33.566 -15.680 1.00 10.44 29 LEU B N 1
ATOM 1082 C CA . LEU B 1 29 ? 3.405 33.634 -16.066 1.00 10.73 29 LEU B CA 1
ATOM 1083 C C . LEU B 1 29 ? 3.728 32.856 -17.337 1.00 10.79 29 LEU B C 1
ATOM 1084 O O . LEU B 1 29 ? 4.636 33.233 -18.083 1.00 12.26 29 LEU B O 1
ATOM 1089 N N . LEU B 1 30 ? 3.009 31.771 -17.587 1.00 10.29 30 LEU B N 1
ATOM 1090 C CA . LEU B 1 30 ? 3.299 30.938 -18.748 1.00 11.17 30 LEU B CA 1
ATOM 1091 C C . LEU B 1 30 ? 2.721 31.488 -20.054 1.00 10.95 30 LEU B C 1
ATOM 1092 O O . LEU B 1 30 ? 3.012 30.968 -21.124 1.00 11.6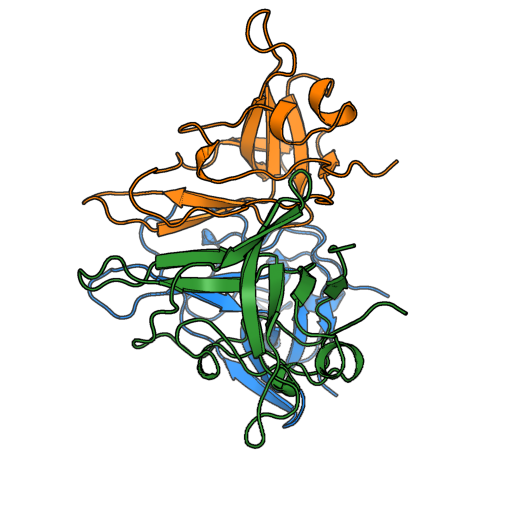0 30 LEU B O 1
ATOM 1097 N N . GLY B 1 31 ? 1.885 32.520 -19.960 1.00 11.80 31 GLY B N 1
ATOM 1098 C CA . GLY B 1 31 ? 1.402 33.220 -21.143 1.00 13.84 31 GLY B CA 1
ATOM 1099 C C . GLY B 1 31 ? 0.456 32.431 -22.031 1.00 14.11 31 GLY B C 1
ATOM 1100 O O . GLY B 1 31 ? 0.255 32.788 -23.198 1.00 15.80 31 GLY B O 1
ATOM 1101 N N . SER B 1 32 ? -0.142 31.377 -21.480 1.00 12.69 32 SER B N 1
ATOM 1102 C CA . SER B 1 32 ? -0.985 30.462 -22.247 1.00 13.25 32 SER B CA 1
ATOM 1103 C C . SER B 1 32 ? -2.450 30.536 -21.829 1.00 12.92 32 SER B C 1
ATOM 1104 O O . SER B 1 32 ? -2.802 30.229 -20.687 1.00 11.68 32 SER B O 1
ATOM 1107 N N . THR B 1 33 ? -3.316 30.924 -22.757 1.00 13.07 33 THR B N 1
ATOM 1108 C CA . THR B 1 33 ? -4.749 30.952 -22.472 1.00 12.80 33 THR B CA 1
ATOM 1109 C C . THR B 1 33 ? -5.319 29.570 -22.151 1.00 12.59 33 THR B C 1
ATOM 1110 O O . THR B 1 33 ? -6.035 29.429 -21.161 1.00 12.54 33 THR B O 1
ATOM 1114 N N . PRO B 1 34 ? -4.981 28.539 -22.949 1.00 12.83 34 PRO B N 1
ATOM 1115 C CA . PRO B 1 34 ? -5.462 27.207 -22.560 1.00 14.43 34 PRO B CA 1
ATOM 1116 C C . PRO B 1 34 ? -5.084 26.806 -21.126 1.00 12.00 34 PRO B C 1
ATOM 1117 O O . PRO B 1 34 ? -5.891 26.181 -20.449 1.00 13.22 34 PRO B O 1
ATOM 1121 N N . LEU B 1 35 ? -3.886 27.158 -20.665 1.00 11.50 35 LEU B N 1
ATOM 1122 C CA . LEU B 1 35 ? -3.530 26.865 -19.280 1.00 11.14 35 LEU B CA 1
ATOM 1123 C C . LEU B 1 35 ? -4.296 27.738 -18.292 1.00 10.70 35 LEU B C 1
ATOM 1124 O O . LEU B 1 35 ? -4.764 27.249 -17.260 1.00 11.09 35 LEU B O 1
ATOM 1129 N N . ASP B 1 36 ? -4.421 29.020 -18.615 1.00 10.57 36 ASP B N 1
ATOM 1130 C CA . ASP B 1 36 ? -5.145 29.956 -17.763 1.00 11.03 36 ASP B CA 1
ATOM 1131 C C . ASP B 1 36 ? -6.595 29.525 -17.491 1.00 11.77 36 ASP B C 1
ATOM 1132 O O . ASP B 1 36 ? -7.125 29.784 -16.408 1.00 11.75 36 ASP B O 1
ATOM 1137 N N . ILE B 1 37 ? -7.223 28.864 -18.460 1.00 10.70 37 ILE B N 1
ATOM 1138 C CA . ILE B 1 37 ? -8.635 28.493 -18.323 1.00 11.50 37 ILE B CA 1
ATOM 1139 C C . ILE B 1 37 ? -8.846 26.993 -18.193 1.00 12.52 37 ILE B C 1
ATOM 1140 O O . ILE B 1 37 ? -9.979 26.516 -18.227 1.00 13.77 37 ILE B O 1
ATOM 1145 N N . ALA B 1 38 ? -7.756 26.250 -18.034 1.00 13.01 38 ALA B N 1
ATOM 1146 C CA . ALA B 1 38 ? -7.847 24.814 -17.801 1.00 12.63 38 ALA B CA 1
ATOM 1147 C C . ALA B 1 38 ? -8.705 24.556 -16.571 1.00 13.13 38 ALA B C 1
ATOM 1148 O O . ALA B 1 38 ? -8.674 25.334 -15.621 1.00 14.05 38 ALA B O 1
ATOM 1150 N N . PRO B 1 39 ? -9.483 23.470 -16.598 1.00 14.06 39 PRO B N 1
ATOM 1151 C CA . PRO B 1 39 ? -10.350 23.120 -15.470 1.00 16.31 39 PRO B CA 1
ATOM 1152 C C . PRO B 1 39 ? -9.568 22.928 -14.168 1.00 13.63 39 PRO B C 1
ATOM 1153 O O . PRO B 1 39 ? -8.426 22.451 -14.194 1.00 11.73 39 PRO B O 1
ATOM 1157 N N . ASP B 1 40 ? -10.172 23.303 -13.047 1.00 13.41 40 ASP B N 1
ATOM 1158 C CA . ASP B 1 40 ? -9.618 23.061 -11.721 1.00 12.01 40 ASP B CA 1
ATOM 1159 C C . ASP B 1 40 ? -9.217 21.595 -11.611 1.00 10.74 40 ASP B C 1
ATOM 1160 O O . ASP B 1 40 ? -10.004 20.704 -11.935 1.00 11.44 40 ASP B O 1
ATOM 1165 N N . GLY B 1 41 ? -7.980 21.347 -11.194 1.00 11.33 41 GLY B N 1
ATOM 1166 C CA . GLY B 1 41 ? -7.501 19.991 -11.006 1.00 11.95 41 GLY B CA 1
ATOM 1167 C C . GLY B 1 41 ? -6.932 19.303 -12.234 1.00 10.75 41 GLY B C 1
ATOM 1168 O O . GLY B 1 41 ? -6.446 18.179 -12.128 1.00 11.54 41 GLY B O 1
ATOM 1169 N N . ALA B 1 42 ? -6.988 19.950 -13.394 1.00 10.76 42 ALA B N 1
ATOM 1170 C CA . ALA B 1 42 ? -6.367 19.382 -14.588 1.00 10.08 42 ALA B CA 1
ATOM 1171 C C . ALA B 1 42 ? -4.876 19.144 -14.352 1.00 9.61 42 ALA B C 1
ATOM 1172 O O . ALA B 1 42 ? -4.194 19.976 -13.753 1.00 10.06 42 ALA B O 1
ATOM 1174 N N . VAL B 1 43 ? -4.381 18.006 -14.825 1.00 9.36 43 VAL B N 1
ATOM 1175 C CA . VAL B 1 43 ? -2.974 17.654 -14.683 1.00 9.34 43 VAL B CA 1
ATOM 1176 C C . VAL B 1 43 ? -2.309 17.603 -16.046 1.00 10.30 43 VAL B C 1
ATOM 1177 O O . VAL B 1 43 ? -2.840 16.994 -16.981 1.00 11.28 43 VAL B O 1
ATOM 1181 N N . PHE B 1 44 ? -1.143 18.240 -16.147 1.00 8.58 44 PHE B N 1
ATOM 1182 C CA . PHE B 1 44 ? -0.388 18.296 -17.388 1.00 9.02 44 PHE B CA 1
ATOM 1183 C C . PHE B 1 44 ? 0.980 17.676 -17.211 1.00 9.21 44 PHE B C 1
ATOM 1184 O O . PHE B 1 44 ? 1.618 17.856 -16.166 1.00 10.41 44 PHE B O 1
ATOM 1192 N N . GLN B 1 45 ? 1.441 16.973 -18.241 1.00 8.68 45 GLN B N 1
ATOM 1193 C CA . GLN B 1 45 ? 2.822 16.534 -18.299 1.00 9.04 45 GLN B CA 1
ATOM 1194 C C . GLN B 1 45 ? 3.600 17.469 -19.204 1.00 8.74 45 GLN B C 1
ATOM 1195 O O . GLN B 1 45 ? 3.115 17.902 -20.252 1.00 10.34 45 GLN B O 1
ATOM 1201 N N . LEU B 1 46 ? 4.820 17.778 -18.784 1.00 8.43 46 LEU B N 1
ATOM 1202 C CA . LEU B 1 46 ? 5.716 18.656 -19.520 1.00 8.98 46 LEU B CA 1
ATOM 1203 C C . LEU B 1 46 ? 6.680 17.856 -20.380 1.00 9.85 46 LEU B C 1
ATOM 1204 O O . LEU B 1 46 ? 7.068 16.745 -20.013 1.00 10.57 46 LEU B O 1
ATOM 1209 N N . ASP B 1 47 ? 7.103 18.431 -21.502 1.00 9.63 47 ASP B N 1
ATOM 1210 C CA . ASP B 1 47 ? 8.155 17.811 -22.312 1.00 10.60 47 ASP B CA 1
ATOM 1211 C C . ASP B 1 47 ? 9.567 18.274 -21.925 1.00 12.70 47 ASP B C 1
ATOM 1212 O O . ASP B 1 47 ? 10.548 17.908 -22.578 1.00 15.84 47 ASP B O 1
ATOM 1217 N N . ARG B 1 48 ? 9.656 19.094 -20.882 1.00 11.35 48 ARG B N 1
ATOM 1218 C CA . ARG B 1 48 ? 10.923 19.602 -20.361 1.00 12.18 48 ARG B CA 1
ATOM 1219 C C . ARG B 1 48 ? 10.862 19.472 -18.851 1.00 10.66 48 ARG B C 1
ATOM 1220 O O . ARG B 1 48 ? 9.802 19.692 -18.268 1.00 11.13 48 ARG B O 1
ATOM 1228 N N . PRO B 1 49 ? 11.986 19.122 -18.204 1.00 9.57 49 PRO B N 1
ATOM 1229 C CA . PRO B 1 49 ? 11.954 18.966 -16.746 1.00 9.72 49 PRO B CA 1
ATOM 1230 C C . PRO B 1 49 ? 11.797 20.299 -16.029 1.00 8.06 49 PRO B C 1
ATOM 1231 O O . PRO B 1 49 ? 12.412 21.288 -16.430 1.00 9.87 49 PRO B O 1
ATOM 1235 N N . LEU B 1 50 ? 10.988 20.315 -14.977 1.00 8.04 50 LEU B N 1
ATOM 1236 C CA . LEU B 1 50 ? 10.925 21.443 -14.066 1.00 8.19 50 LEU B CA 1
ATOM 1237 C C . LEU B 1 50 ? 11.793 21.132 -12.852 1.00 8.27 50 LEU B C 1
ATOM 1238 O O . LEU B 1 50 ? 11.485 20.231 -12.064 1.00 9.75 50 LEU B O 1
ATOM 1243 N N . SER B 1 51 ? 12.884 21.873 -12.713 1.00 8.20 51 SER B N 1
ATOM 1244 C CA . SER B 1 51 ? 13.799 21.699 -11.590 1.00 9.29 51 SER B CA 1
ATOM 1245 C C . SER B 1 51 ? 13.422 22.575 -10.412 1.00 8.05 51 SER B C 1
ATOM 1246 O O . SER B 1 51 ? 13.290 23.789 -10.541 1.00 8.96 51 SER B O 1
ATOM 1249 N N . ILE B 1 52 ? 13.250 21.942 -9.262 1.00 6.99 52 ILE B N 1
ATOM 1250 C CA . ILE B 1 52 ? 12.844 22.619 -8.046 1.00 7.11 52 ILE B CA 1
ATOM 1251 C C . ILE B 1 52 ? 13.919 22.427 -6.982 1.00 7.89 52 ILE B C 1
ATOM 1252 O O . ILE B 1 52 ? 14.122 21.315 -6.485 1.00 7.83 52 ILE B O 1
ATOM 1257 N N . ASP B 1 53 ? 14.605 23.514 -6.639 1.00 7.22 53 ASP B N 1
ATOM 1258 C CA . ASP B 1 53 ? 15.553 23.505 -5.529 1.00 7.10 53 ASP B CA 1
ATOM 1259 C C . ASP B 1 53 ? 14.790 23.399 -4.216 1.00 7.80 53 ASP B C 1
ATOM 1260 O O . ASP B 1 53 ? 13.772 24.063 -4.027 1.00 8.47 53 ASP B O 1
ATOM 1265 N N . TYR B 1 54 ? 15.304 22.580 -3.310 1.00 7.92 54 TYR B N 1
ATOM 1266 C CA . TYR B 1 54 ? 14.673 22.369 -2.017 1.00 7.63 54 TYR B CA 1
ATOM 1267 C C . TYR B 1 54 ? 15.757 22.314 -0.949 1.00 7.99 54 TYR B C 1
ATOM 1268 O O . TYR B 1 54 ? 16.955 22.256 -1.257 1.00 8.02 54 TYR B O 1
ATOM 1277 N N . SER B 1 55 ? 15.354 22.323 0.314 1.00 8.21 55 SER B N 1
ATOM 1278 C CA . SER B 1 55 ? 16.321 22.156 1.391 1.00 10.10 55 SER B CA 1
ATOM 1279 C C . SER B 1 55 ? 15.734 21.323 2.506 1.00 11.76 55 SER B C 1
ATOM 1280 O O . SER B 1 55 ? 14.631 21.595 2.977 1.00 13.34 55 SER B O 1
ATOM 1283 N N . LEU B 1 56 ? 16.474 20.309 2.931 1.00 11.97 56 LEU B N 1
ATOM 1284 C CA . LEU B 1 56 ? 16.033 19.474 4.038 1.00 14.83 56 LEU B CA 1
ATOM 1285 C C . LEU B 1 56 ? 16.648 19.920 5.362 1.00 16.42 56 LEU B C 1
ATOM 1286 O O . LEU B 1 56 ? 16.307 19.382 6.419 1.00 21.17 56 LEU B O 1
ATOM 1291 N N . GLY B 1 57 ? 17.539 20.906 5.310 1.00 13.10 57 GLY B N 1
ATOM 1292 C CA . GLY B 1 57 ? 18.180 21.394 6.518 1.00 15.79 57 GLY B CA 1
ATOM 1293 C C . GLY B 1 57 ? 19.437 22.194 6.247 1.00 14.40 57 GLY B C 1
ATOM 1294 O O . GLY B 1 57 ? 19.946 22.202 5.124 1.00 12.80 57 GLY B O 1
ATOM 1295 N N . THR B 1 58 ? 19.901 22.880 7.293 1.00 13.93 58 THR B N 1
ATOM 1296 C CA . THR B 1 58 ? 21.153 23.652 7.333 1.00 14.04 58 THR B CA 1
ATOM 1297 C C . THR B 1 58 ? 21.350 24.655 6.210 1.00 13.87 58 THR B C 1
ATOM 1298 O O . THR B 1 58 ? 22.470 25.104 5.967 1.00 16.55 58 THR B O 1
ATOM 1302 N N . GLY B 1 59 ? 20.262 25.024 5.544 1.00 14.83 59 GLY B N 1
ATOM 1303 C CA . GLY B 1 59 ? 20.341 25.951 4.432 1.00 15.54 59 GLY B CA 1
ATOM 1304 C C . GLY B 1 59 ? 21.004 25.352 3.203 1.00 13.50 59 GLY B C 1
ATOM 1305 O O . GLY B 1 59 ? 21.357 26.070 2.269 1.00 16.57 59 GLY B O 1
ATOM 1306 N N . ASP B 1 60 ? 21.175 24.034 3.203 1.00 11.58 60 ASP B N 1
ATOM 1307 C CA . ASP B 1 60 ? 21.785 23.353 2.071 1.00 10.05 60 ASP B CA 1
ATOM 1308 C C . ASP B 1 60 ? 20.743 23.108 0.985 1.00 9.93 60 ASP B C 1
ATOM 1309 O O . ASP B 1 60 ? 19.678 22.557 1.248 1.00 9.97 60 ASP B O 1
ATOM 1314 N N . VAL B 1 61 ? 21.065 23.515 -0.234 1.00 9.19 61 VAL B N 1
ATOM 1315 C CA . VAL B 1 61 ? 20.180 23.348 -1.380 1.00 8.92 61 VAL B CA 1
ATOM 1316 C C . VAL B 1 61 ? 20.446 22.019 -2.075 1.00 7.78 61 VAL B C 1
ATOM 1317 O O . VAL B 1 61 ? 21.598 21.664 -2.314 1.00 8.54 61 VAL B O 1
ATOM 1321 N N . ASP B 1 62 ? 19.379 21.291 -2.390 1.00 8.06 62 ASP B N 1
ATOM 1322 C CA . ASP B 1 62 ? 19.442 20.139 -3.286 1.00 7.61 62 ASP B CA 1
ATOM 1323 C C . ASP B 1 62 ? 18.410 20.373 -4.382 1.00 7.65 62 ASP B C 1
ATOM 1324 O O . ASP B 1 62 ? 17.637 21.329 -4.305 1.00 7.73 62 ASP B O 1
ATOM 1329 N N . ARG B 1 63 ? 18.390 19.525 -5.402 1.00 8.03 63 ARG B N 1
ATOM 1330 C CA . ARG B 1 63 ? 17.522 19.770 -6.552 1.00 7.94 63 ARG B CA 1
ATOM 1331 C C . ARG B 1 63 ? 16.675 18.550 -6.902 1.00 7.63 63 ARG B C 1
ATOM 1332 O O . ARG B 1 63 ? 17.190 17.421 -6.968 1.00 7.81 63 ARG B O 1
ATOM 1340 N N . ALA B 1 64 ? 15.377 18.781 -7.090 1.00 6.99 64 ALA B N 1
ATOM 1341 C CA . ALA B 1 64 ? 14.429 17.750 -7.493 1.00 7.26 64 ALA B CA 1
ATOM 1342 C C . ALA B 1 64 ? 13.938 18.027 -8.906 1.00 7.12 64 ALA B C 1
ATOM 1343 O O . ALA B 1 64 ? 13.960 19.175 -9.365 1.00 9.11 64 ALA B O 1
ATOM 1345 N N . VAL B 1 65 ? 13.488 16.981 -9.591 1.00 7.13 65 VAL B N 1
ATOM 1346 C CA . VAL B 1 65 ? 12.867 17.116 -10.905 1.00 7.81 65 VAL B CA 1
ATOM 1347 C C . VAL B 1 65 ? 11.385 16.727 -10.873 1.00 7.10 65 VAL B C 1
ATOM 1348 O O . VAL B 1 65 ? 10.997 15.737 -10.236 1.00 7.52 65 VAL B O 1
ATOM 1352 N N . TYR B 1 66 ? 10.568 17.529 -11.554 1.00 7.36 66 TYR B N 1
ATOM 1353 C CA . TYR B 1 66 ? 9.149 17.263 -11.728 1.00 7.43 66 TYR B CA 1
ATOM 1354 C C . TYR B 1 66 ? 8.776 17.390 -13.193 1.00 7.86 66 TYR B C 1
ATOM 1355 O O . TYR B 1 66 ? 9.352 18.187 -13.937 1.00 8.09 66 TYR B O 1
ATOM 1364 N N . TRP B 1 67 ? 7.791 16.595 -13.595 1.00 7.39 67 TRP B N 1
ATOM 1365 C CA . TRP B 1 67 ? 7.336 16.553 -14.975 1.00 7.78 67 TRP B CA 1
ATOM 1366 C C . TRP B 1 67 ? 5.851 16.848 -15.075 1.00 8.09 67 TRP B C 1
ATOM 1367 O O . TRP B 1 67 ? 5.298 16.827 -16.170 1.00 9.11 67 TRP B O 1
ATOM 1378 N N . HIS B 1 68 ? 5.206 17.097 -13.934 1.00 7.37 68 HIS B N 1
ATOM 1379 C CA . HIS B 1 68 ? 3.752 17.224 -13.880 1.00 7.63 68 HIS B CA 1
ATOM 1380 C C . HIS B 1 68 ? 3.324 18.457 -13.118 1.00 7.75 68 HIS B C 1
ATOM 1381 O O . HIS B 1 68 ? 3.919 18.806 -12.091 1.00 8.02 68 HIS B O 1
ATOM 1388 N N . LEU B 1 69 ? 2.282 19.102 -13.643 1.00 7.36 69 LEU B N 1
ATOM 1389 C CA . LEU B 1 69 ? 1.664 20.275 -13.029 1.00 7.55 69 LEU B CA 1
ATOM 1390 C C . LEU B 1 69 ? 0.182 20.022 -12.823 1.00 8.05 69 LEU B C 1
ATOM 1391 O O . LEU B 1 69 ? -0.465 19.421 -13.678 1.00 9.90 69 LEU B O 1
ATOM 1396 N N . LYS B 1 70 ? -0.353 20.474 -11.698 1.00 7.66 70 LYS B N 1
ATOM 1397 C CA . LYS B 1 70 ? -1.788 20.399 -11.445 1.00 7.87 70 LYS B CA 1
ATOM 1398 C C . LYS B 1 70 ? -2.350 21.803 -11.342 1.00 7.95 70 LYS B C 1
ATOM 1399 O O . LYS B 1 70 ? -1.812 22.642 -10.624 1.00 8.18 70 LYS B O 1
ATOM 1405 N N . LYS B 1 71 ? -3.427 22.055 -12.079 1.00 8.03 71 LYS B N 1
ATOM 1406 C CA . LYS B 1 71 ? -4.092 23.351 -12.075 1.00 8.55 71 LYS B CA 1
ATOM 1407 C C . LYS B 1 71 ? -4.911 23.566 -10.806 1.00 9.03 71 LYS B C 1
ATOM 1408 O O . LYS B 1 71 ? -5.670 22.696 -10.387 1.00 9.35 71 LYS B O 1
ATOM 1414 N N . PHE B 1 72 ? -4.752 24.745 -10.224 1.00 8.22 72 PHE B N 1
ATOM 1415 C CA . PHE B 1 72 ? -5.565 25.227 -9.108 1.00 9.36 72 PHE B CA 1
ATOM 1416 C C . PHE B 1 72 ? -6.326 26.453 -9.593 1.00 9.02 72 PHE B C 1
ATOM 1417 O O . PHE B 1 72 ? -5.722 27.435 -10.020 1.00 9.54 72 PHE B O 1
ATOM 1425 N N . ALA B 1 73 ? -7.651 26.383 -9.529 1.00 9.54 73 ALA B N 1
ATOM 1426 C CA . ALA B 1 73 ? -8.509 27.427 -10.072 1.00 10.30 73 ALA B CA 1
ATOM 1427 C C . ALA B 1 73 ? -8.243 28.769 -9.419 1.00 9.35 73 ALA B C 1
ATOM 1428 O O . ALA B 1 73 ? -7.913 28.851 -8.238 1.00 10.20 73 ALA B O 1
ATOM 1430 N N . GLY B 1 74 ? -8.418 29.833 -10.194 1.00 10.35 74 GLY B N 1
ATOM 1431 C CA . GLY B 1 74 ? -8.180 31.169 -9.693 1.00 10.87 74 GLY B CA 1
ATOM 1432 C C . GLY B 1 74 ? -9.247 31.732 -8.774 1.00 10.69 74 GLY B C 1
ATOM 1433 O O . GLY B 1 74 ? -10.214 31.062 -8.402 1.00 12.29 74 GLY B O 1
ATOM 1434 N N . ASN B 1 75 ? -9.018 32.972 -8.374 1.00 11.20 75 ASN B N 1
ATOM 1435 C CA . ASN B 1 75 ? -10.001 33.773 -7.656 1.00 13.94 75 ASN B CA 1
ATOM 1436 C C . ASN B 1 75 ? -9.922 35.205 -8.177 1.00 13.14 75 ASN B C 1
ATOM 1437 O O . ASN B 1 75 ? -9.187 35.473 -9.126 1.00 13.12 75 ASN B O 1
ATOM 1442 N N . ALA B 1 76 ? -10.682 36.119 -7.578 1.00 15.62 76 ALA B N 1
ATOM 1443 C CA . ALA B 1 76 ? -10.743 37.484 -8.088 1.00 16.76 76 ALA B CA 1
ATOM 1444 C C . ALA B 1 76 ? -9.366 38.136 -8.131 1.00 16.33 76 ALA B C 1
ATOM 1445 O O . ALA B 1 76 ? -9.064 38.899 -9.051 1.00 17.26 76 ALA B O 1
ATOM 1447 N N . GLY B 1 77 ? -8.530 37.822 -7.144 1.00 16.45 77 GLY B N 1
ATOM 1448 C CA . GLY B 1 77 ? -7.198 38.391 -7.070 1.00 17.75 77 GLY B CA 1
ATOM 1449 C C . GLY B 1 77 ? -6.205 37.800 -8.057 1.00 14.36 77 GLY B C 1
ATOM 1450 O O . GLY B 1 77 ? -5.260 38.475 -8.470 1.00 16.64 77 GLY B O 1
ATOM 1451 N N . THR B 1 78 ? -6.421 36.539 -8.431 1.00 13.94 78 THR B N 1
ATOM 1452 C CA . THR B 1 78 ? -5.536 35.822 -9.360 1.00 11.55 78 THR B CA 1
ATOM 1453 C C . THR B 1 78 ? -6.403 35.049 -10.348 1.00 10.70 78 THR B C 1
ATOM 1454 O O . THR B 1 78 ? -6.632 33.851 -10.194 1.00 10.62 78 THR B O 1
ATOM 1458 N N . PRO B 1 79 ? -6.943 35.756 -11.352 1.00 11.63 79 PRO B N 1
ATOM 1459 C CA . PRO B 1 79 ? -8.017 35.180 -12.167 1.00 11.49 79 PRO B CA 1
ATOM 1460 C C . PRO B 1 79 ? -7.633 33.928 -12.951 1.00 10.17 79 PRO B C 1
ATOM 1461 O O . PRO B 1 79 ? -8.493 33.088 -13.190 1.00 10.82 79 PRO B O 1
ATOM 1465 N N . ALA B 1 80 ? -6.365 33.800 -13.330 1.00 9.81 80 ALA B N 1
ATOM 1466 C CA . ALA B 1 80 ? -5.918 32.633 -14.086 1.00 10.24 80 ALA B CA 1
ATOM 1467 C C . ALA B 1 80 ? -5.465 31.487 -13.184 1.00 8.80 80 ALA B C 1
ATOM 1468 O O . ALA B 1 80 ? -5.145 30.405 -13.672 1.00 10.30 80 ALA B O 1
ATOM 1470 N N . GLY B 1 81 ? -5.421 31.717 -11.880 1.00 8.83 81 GLY B N 1
ATOM 1471 C CA . GLY B 1 81 ? -5.057 30.654 -10.958 1.00 8.95 81 GLY B CA 1
ATOM 1472 C C . GLY B 1 81 ? -3.583 30.280 -10.967 1.00 8.95 81 GLY B C 1
ATOM 1473 O O . GLY B 1 81 ? -2.709 31.086 -11.313 1.00 8.61 81 GLY B O 1
ATOM 1474 N N . TRP B 1 82 ? -3.313 29.032 -10.595 1.00 8.71 82 TRP B N 1
ATOM 1475 C CA . TRP B 1 82 ? -1.965 28.597 -10.269 1.00 8.11 82 TRP B CA 1
ATOM 1476 C C . TRP B 1 82 ? -1.718 27.192 -10.765 1.00 7.89 82 TRP B C 1
ATOM 1477 O O . TRP B 1 82 ? -2.648 26.452 -11.079 1.00 8.48 82 TRP B O 1
ATOM 1488 N N . PHE B 1 83 ? -0.439 26.820 -10.787 1.00 7.62 83 PHE B N 1
ATOM 1489 C CA . PHE B 1 83 ? -0.040 25.422 -10.871 1.00 7.99 83 PHE B CA 1
ATOM 1490 C C . PHE B 1 83 ? 0.791 25.033 -9.670 1.00 7.40 83 PHE B C 1
ATOM 1491 O O . PHE B 1 83 ? 1.590 25.829 -9.186 1.00 8.01 83 PHE B O 1
ATOM 1499 N N . ARG B 1 84 ? 0.603 23.799 -9.210 1.00 7.58 84 ARG B N 1
ATOM 1500 C CA . ARG B 1 84 ? 1.569 23.133 -8.340 1.00 8.38 84 ARG B CA 1
ATOM 1501 C C . ARG B 1 84 ? 2.305 22.068 -9.135 1.00 7.04 84 ARG B C 1
ATOM 1502 O O . ARG B 1 84 ? 1.723 21.422 -10.007 1.00 9.36 84 ARG B O 1
ATOM 1510 N N . TRP B 1 85 ? 3.581 21.883 -8.828 1.00 7.64 85 TRP B N 1
ATOM 1511 C CA . TRP B 1 85 ? 4.354 20.796 -9.403 1.00 7.42 85 TRP B CA 1
ATOM 1512 C C . TRP B 1 85 ? 4.199 19.572 -8.511 1.00 7.57 85 TRP B C 1
ATOM 1513 O O . TRP B 1 85 ? 3.935 19.677 -7.306 1.00 7.54 85 TRP B O 1
ATOM 1524 N N . GLY B 1 86 ? 4.385 18.399 -9.099 1.00 7.74 86 GLY B N 1
ATOM 1525 C CA . GLY B 1 86 ? 4.260 17.180 -8.336 1.00 8.86 86 GLY B CA 1
ATOM 1526 C C . GLY B 1 86 ? 4.354 15.953 -9.208 1.00 7.85 86 GLY B C 1
ATOM 1527 O O . GLY B 1 86 ? 4.857 16.007 -10.331 1.00 7.82 86 GLY B O 1
ATOM 1528 N N . ILE B 1 87 ? 3.865 14.841 -8.665 1.00 8.66 87 ILE B N 1
ATOM 1529 C CA . ILE B 1 87 ? 3.942 13.538 -9.310 1.00 9.05 87 ILE B CA 1
ATOM 1530 C C . ILE B 1 87 ? 2.556 13.084 -9.731 1.00 9.76 87 ILE B C 1
ATOM 1531 O O . ILE B 1 87 ? 1.641 13.009 -8.909 1.00 9.91 87 ILE B O 1
ATOM 1536 N N . TRP B 1 88 ? 2.408 12.805 -11.018 1.00 9.60 88 TRP B N 1
ATOM 1537 C CA . TRP B 1 88 ? 1.216 12.147 -11.531 1.00 10.21 88 TRP B CA 1
ATOM 1538 C C . TRP B 1 88 ? 1.470 10.648 -11.643 1.00 12.66 88 TRP B C 1
ATOM 1539 O O . TRP B 1 88 ? 2.396 10.215 -12.333 1.00 13.27 88 TRP B O 1
ATOM 1550 N N . ASP B 1 89 ? 0.648 9.873 -10.941 1.00 13.48 89 ASP B N 1
ATOM 1551 C CA . ASP B 1 89 ? 0.629 8.419 -11.059 1.00 19.52 89 ASP B CA 1
ATOM 1552 C C . ASP B 1 89 ? -0.442 8.047 -12.089 1.00 19.80 89 ASP B C 1
ATOM 1553 O O . ASP B 1 89 ? -1.632 8.135 -11.808 1.00 20.14 89 ASP B O 1
ATOM 1558 N N . ASN B 1 90 ? -0.002 7.636 -13.278 1.00 22.53 90 ASN B N 1
ATOM 1559 C CA . ASN B 1 90 ? -0.903 7.354 -14.400 1.00 25.67 90 ASN B CA 1
ATOM 1560 C C . ASN B 1 90 ? -1.639 6.023 -14.273 1.00 31.28 90 ASN B C 1
ATOM 1561 O O . ASN B 1 90 ? -2.550 5.729 -15.049 1.00 33.73 90 ASN B O 1
ATOM 1566 N N . PHE B 1 91 ? -1.228 5.225 -13.295 1.00 31.10 91 PHE B N 1
ATOM 1567 C CA . PHE B 1 91 ? -1.832 3.926 -13.047 1.00 33.94 91 PHE B CA 1
ATOM 1568 C C . PHE B 1 91 ? -2.982 4.098 -12.063 1.00 33.38 91 PHE B C 1
ATOM 1569 O O . PHE B 1 91 ? -4.107 3.669 -12.322 1.00 34.39 91 PHE B O 1
ATOM 1577 N N . ASN B 1 92 ? -2.691 4.746 -10.939 1.00 31.10 92 ASN B N 1
ATOM 1578 C CA . ASN B 1 92 ? -3.681 4.978 -9.893 1.00 28.51 92 ASN B CA 1
ATOM 1579 C C . ASN B 1 92 ? -4.434 6.296 -10.066 1.00 24.79 92 ASN B C 1
ATOM 1580 O O . ASN B 1 92 ? -5.359 6.596 -9.305 1.00 26.19 92 ASN B O 1
ATOM 1585 N N . LYS B 1 93 ? -4.025 7.077 -11.065 1.00 22.14 93 LYS B N 1
ATOM 1586 C CA . LYS B 1 93 ? -4.674 8.348 -11.388 1.00 22.22 93 LYS B CA 1
ATOM 1587 C C . LYS B 1 93 ? -4.694 9.294 -10.188 1.00 20.62 93 LYS B C 1
ATOM 1588 O O . LYS B 1 93 ? -5.747 9.808 -9.808 1.00 21.30 93 LYS B O 1
ATOM 1594 N N . THR B 1 94 ? -3.524 9.517 -9.596 1.00 18.17 94 THR B N 1
ATOM 1595 C CA . THR B 1 94 ? -3.398 10.417 -8.453 1.00 16.45 94 THR B CA 1
ATOM 1596 C C . THR B 1 94 ? -2.285 11.432 -8.673 1.00 13.91 94 THR B C 1
ATOM 1597 O O . THR B 1 94 ? -1.266 11.124 -9.302 1.00 14.65 94 THR B O 1
ATOM 1601 N N . PHE B 1 95 ? -2.479 12.629 -8.130 1.00 11.23 95 PHE B N 1
ATOM 1602 C CA . PHE B 1 95 ? -1.446 13.663 -8.142 1.00 10.35 95 PHE B CA 1
ATOM 1603 C C . PHE B 1 95 ? -0.989 13.915 -6.716 1.00 10.97 95 PHE B C 1
ATOM 1604 O O . PHE B 1 95 ? -1.815 14.115 -5.822 1.00 12.93 95 PHE B O 1
ATOM 1612 N N . THR B 1 96 ? 0.323 13.919 -6.503 1.00 9.30 96 THR B N 1
ATOM 1613 C CA . THR B 1 96 ? 0.891 14.204 -5.193 1.00 9.68 96 THR B CA 1
ATOM 1614 C C . THR B 1 96 ? 1.773 15.438 -5.319 1.00 9.00 96 THR B C 1
ATOM 1615 O O . THR B 1 96 ? 2.698 15.457 -6.139 1.00 9.20 96 THR B O 1
ATOM 1619 N N . ASP B 1 97 ? 1.477 16.475 -4.545 1.00 8.93 97 ASP B N 1
ATOM 1620 C CA . ASP B 1 97 ? 2.257 17.712 -4.606 1.00 8.76 97 ASP B CA 1
ATOM 1621 C C . ASP B 1 97 ? 3.730 17.419 -4.317 1.00 8.36 97 ASP B C 1
ATOM 1622 O O . ASP B 1 97 ? 4.045 16.562 -3.490 1.00 9.64 97 ASP B O 1
ATOM 1627 N N . GLY B 1 98 ? 4.621 18.155 -4.972 1.00 7.60 98 GLY B N 1
ATOM 1628 C CA . GLY B 1 98 ? 6.043 17.976 -4.769 1.00 7.68 98 GLY B CA 1
ATOM 1629 C C . GLY B 1 98 ? 6.590 18.760 -3.590 1.00 8.14 98 GLY B C 1
ATOM 1630 O O . GLY B 1 98 ? 5.857 19.355 -2.797 1.00 9.11 98 GLY B O 1
ATOM 1631 N N . VAL B 1 99 ? 7.911 18.761 -3.490 1.00 7.82 99 VAL B N 1
ATOM 1632 C CA . VAL B 1 99 ? 8.608 19.401 -2.398 1.00 8.45 99 VAL B CA 1
ATOM 1633 C C . VAL B 1 99 ? 8.499 20.921 -2.503 1.00 7.90 99 VAL B C 1
ATOM 1634 O O . VAL B 1 99 ? 8.391 21.478 -3.596 1.00 8.31 99 VAL B O 1
ATOM 1638 N N . ALA B 1 100 ? 8.546 21.592 -1.361 1.00 8.12 100 ALA B N 1
ATOM 1639 C CA . ALA B 1 100 ? 8.558 23.044 -1.340 1.00 8.55 100 ALA B CA 1
ATOM 1640 C C . ALA B 1 100 ? 9.819 23.587 -1.993 1.00 8.08 100 ALA B C 1
ATOM 1641 O O . ALA B 1 100 ? 10.917 23.054 -1.803 1.00 8.47 100 ALA B O 1
ATOM 1643 N N . TYR B 1 101 ? 9.656 24.664 -2.745 1.00 7.86 101 TYR B N 1
ATOM 1644 C CA . TYR B 1 101 ? 10.776 25.386 -3.321 1.00 8.53 101 TYR B CA 1
ATOM 1645 C C . TYR B 1 101 ? 11.481 26.209 -2.256 1.00 8.83 101 TYR B C 1
ATOM 1646 O O . TYR B 1 101 ? 10.838 26.908 -1.463 1.00 10.15 101 TYR B O 1
ATOM 1655 N N . TYR B 1 102 ? 12.804 26.111 -2.235 1.00 8.42 102 TYR B N 1
ATOM 1656 C CA . TYR B 1 102 ? 13.619 26.839 -1.273 1.00 8.74 102 TYR B CA 1
ATOM 1657 C C . TYR B 1 102 ? 14.354 27.955 -1.995 1.00 9.72 102 TYR B C 1
ATOM 1658 O O . TYR B 1 102 ? 15.203 27.695 -2.846 1.00 11.35 102 TYR B O 1
ATOM 1667 N N . SER B 1 103 ? 14.014 29.195 -1.663 1.00 11.43 103 SER B N 1
ATOM 1668 C CA . SER B 1 103 ? 14.604 30.362 -2.305 1.00 12.84 103 SER B CA 1
ATOM 1669 C C . SER B 1 103 ? 15.695 30.936 -1.415 1.00 13.51 103 SER B C 1
ATOM 1670 O O . SER B 1 103 ? 15.437 31.305 -0.266 1.00 15.02 103 SER B O 1
ATOM 1673 N N . ASP B 1 104 ? 16.915 31.003 -1.934 1.00 13.22 104 ASP B N 1
ATOM 1674 C CA . ASP B 1 104 ? 18.025 31.530 -1.158 1.00 14.63 104 ASP B CA 1
ATOM 1675 C C . ASP B 1 104 ? 18.926 32.392 -2.029 1.00 16.90 104 ASP B C 1
ATOM 1676 O O . ASP B 1 104 ? 18.545 33.499 -2.396 1.00 20.50 104 ASP B O 1
ATOM 1681 N N . GLU B 1 105 ? 20.105 31.887 -2.375 1.00 13.83 105 GLU B N 1
ATOM 1682 C CA . GLU B 1 105 ? 21.067 32.686 -3.132 1.00 15.68 105 GLU B CA 1
ATOM 1683 C C . GLU B 1 105 ? 21.393 32.122 -4.507 1.00 14.21 105 GLU B C 1
ATOM 1684 O O . GLU B 1 105 ? 22.452 32.412 -5.064 1.00 15.59 105 GLU B O 1
ATOM 1690 N N . GLN B 1 106 ? 20.478 31.340 -5.071 1.00 13.08 106 GLN B N 1
ATOM 1691 C CA . GLN B 1 106 ? 20.710 30.767 -6.391 1.00 10.56 106 GLN B CA 1
ATOM 1692 C C . GLN B 1 106 ? 20.731 31.834 -7.479 1.00 10.70 106 GLN B C 1
ATOM 1693 O O . GLN B 1 106 ? 20.026 32.840 -7.388 1.00 11.74 106 GLN B O 1
ATOM 1699 N N . PRO B 1 107 ? 21.528 31.612 -8.531 1.00 9.42 107 PRO B N 1
ATOM 1700 C CA . PRO B 1 107 ? 21.453 32.504 -9.690 1.00 10.04 107 PRO B CA 1
ATOM 1701 C C . PRO B 1 107 ? 20.056 32.452 -10.294 1.00 9.12 107 PRO B C 1
ATOM 1702 O O . PRO B 1 107 ? 19.349 31.435 -10.210 1.00 8.81 107 PRO B O 1
ATOM 1706 N N . ARG B 1 108 ? 19.655 33.549 -10.918 1.00 9.15 108 ARG B N 1
ATOM 1707 C CA . ARG B 1 108 ? 18.378 33.587 -11.605 1.00 9.73 108 ARG B CA 1
ATOM 1708 C C . ARG B 1 108 ? 18.410 32.590 -12.754 1.00 9.17 108 ARG B C 1
ATOM 1709 O O . ARG B 1 108 ? 19.425 32.476 -13.463 1.00 9.73 108 ARG B O 1
ATOM 1717 N N . GLN B 1 109 ? 17.315 31.859 -12.928 1.00 9.28 109 GLN B N 1
ATOM 1718 C CA . GLN B 1 109 ? 17.233 30.829 -13.953 1.00 8.73 109 GLN B CA 1
ATOM 1719 C C . GLN B 1 109 ? 15.858 30.801 -14.587 1.00 8.25 109 GLN B C 1
ATOM 1720 O O . GLN B 1 109 ? 14.849 30.995 -13.908 1.00 8.98 109 GLN B O 1
ATOM 1726 N N . ILE B 1 110 ? 15.817 30.554 -15.888 1.00 8.88 110 ILE B N 1
ATOM 1727 C CA . ILE B 1 110 ? 14.590 30.133 -16.541 1.00 9.42 110 ILE B CA 1
ATOM 1728 C C . ILE B 1 110 ? 14.434 28.640 -16.288 1.00 9.37 110 ILE B C 1
ATOM 1729 O O . ILE B 1 110 ? 15.226 27.823 -16.770 1.00 9.96 110 ILE B O 1
ATOM 1734 N N . LEU B 1 111 ? 13.436 28.286 -15.490 1.00 8.50 111 LEU B N 1
ATOM 1735 C CA . LEU B 1 111 ? 13.161 26.882 -15.227 1.00 9.66 111 LEU B CA 1
ATOM 1736 C C . LEU B 1 111 ? 12.449 26.221 -16.407 1.00 8.90 111 LEU B C 1
ATOM 1737 O O . LEU B 1 111 ? 12.819 25.120 -16.804 1.00 10.77 111 LEU B O 1
ATOM 1742 N N . LEU B 1 112 ? 11.455 26.894 -16.986 1.00 9.30 112 LEU B N 1
ATOM 1743 C CA . LEU B 1 112 ? 10.756 26.394 -18.174 1.00 9.87 112 LEU B CA 1
ATOM 1744 C C . LEU B 1 112 ? 10.731 27.484 -19.230 1.00 9.75 112 LEU B C 1
ATOM 1745 O O . LEU B 1 112 ? 10.140 28.534 -19.016 1.00 9.99 112 LEU B O 1
ATOM 1750 N N . PRO B 1 113 ? 11.384 27.243 -20.377 1.00 10.90 113 PRO B N 1
ATOM 1751 C CA . PRO B 1 113 ? 11.463 28.286 -21.398 1.00 10.78 113 PRO B CA 1
ATOM 1752 C C . PRO B 1 113 ? 10.207 28.333 -22.257 1.00 11.54 113 PRO B C 1
ATOM 1753 O O . PRO B 1 113 ? 9.366 27.430 -22.239 1.00 10.78 113 PRO B O 1
ATOM 1757 N N . VAL B 1 114 ? 10.106 29.417 -23.009 1.00 11.91 114 VAL B N 1
ATOM 1758 C CA . VAL B 1 114 ? 9.050 29.588 -23.988 1.00 12.02 114 VAL B CA 1
ATOM 1759 C C . VAL B 1 114 ? 9.071 28.403 -24.940 1.00 12.27 114 VAL B C 1
ATOM 1760 O O . VAL B 1 114 ? 10.139 27.978 -25.396 1.00 13.27 114 VAL B O 1
ATOM 1764 N N . GLY B 1 115 ? 7.896 27.849 -25.219 1.00 11.49 115 GLY B N 1
ATOM 1765 C CA . GLY B 1 115 ? 7.787 26.714 -26.113 1.00 13.03 115 GLY B CA 1
ATOM 1766 C C . GLY B 1 115 ? 7.686 25.365 -25.430 1.00 12.31 115 GLY B C 1
ATOM 1767 O O . GLY B 1 115 ? 7.625 24.340 -26.094 1.00 13.93 115 GLY B O 1
ATOM 1768 N N . THR B 1 116 ? 7.677 25.361 -24.100 1.00 11.51 116 THR B N 1
ATOM 1769 C CA . THR B 1 116 ? 7.469 24.125 -23.349 1.00 11.95 116 THR B CA 1
ATOM 1770 C C . THR B 1 116 ? 6.077 23.564 -23.664 1.00 11.36 116 THR B C 1
ATOM 1771 O O . THR B 1 116 ? 5.077 24.294 -23.614 1.00 11.82 116 THR B O 1
ATOM 1775 N N . VAL B 1 117 ? 6.019 22.281 -24.003 1.00 11.39 117 VAL B N 1
ATOM 1776 C CA . VAL B 1 117 ? 4.768 21.638 -24.373 1.00 11.72 117 VAL B CA 1
ATOM 1777 C C . VAL B 1 117 ? 4.121 20.967 -23.167 1.00 11.31 117 VAL B C 1
ATOM 1778 O O . VAL B 1 117 ? 4.756 20.184 -22.458 1.00 11.44 117 VAL B O 1
ATOM 1782 N N . CYS B 1 118 ? 2.844 21.273 -22.965 1.00 11.32 118 CYS B N 1
ATOM 1783 C CA . CYS B 1 118 ? 2.073 20.793 -21.832 1.00 11.28 118 CYS B CA 1
ATOM 1784 C C . CYS B 1 118 ? 0.942 19.920 -22.344 1.00 11.69 118 CYS B C 1
ATOM 1785 O O . CYS B 1 118 ? 0.117 20.370 -23.147 1.00 13.59 118 CYS B O 1
ATOM 1788 N N . THR B 1 119 ? 0.894 18.676 -21.888 1.00 10.72 119 THR B N 1
ATOM 1789 C CA . THR B 1 119 ? -0.088 17.718 -22.377 1.00 12.13 119 THR B CA 1
ATOM 1790 C C . THR B 1 119 ? -0.982 17.261 -21.233 1.00 11.80 119 THR B C 1
ATOM 1791 O O . THR B 1 119 ? -0.496 16.746 -20.228 1.00 10.97 119 THR B O 1
ATOM 1795 N N . ARG B 1 120 ? -2.294 17.434 -21.379 1.00 12.67 120 ARG B N 1
ATOM 1796 C CA . ARG B 1 120 ? -3.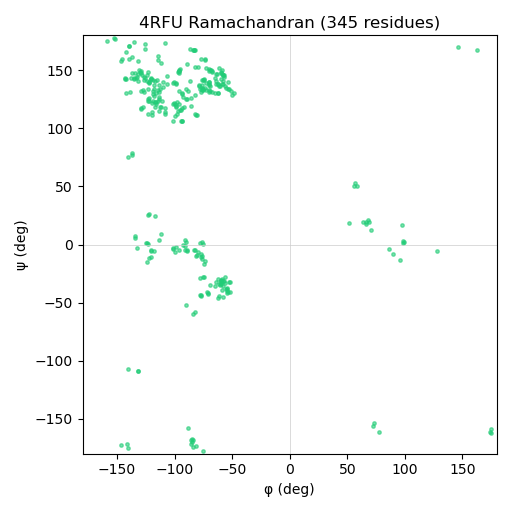193 17.002 -20.319 1.00 12.19 120 ARG B CA 1
ATOM 1797 C C . ARG B 1 120 ? -3.185 15.480 -20.204 1.00 13.72 120 ARG B C 1
ATOM 1798 O O . ARG B 1 120 ? -3.294 14.772 -21.209 1.00 16.30 120 ARG B O 1
ATOM 1806 N N . VAL B 1 121 ? -3.035 14.974 -18.984 1.00 12.96 121 VAL B N 1
ATOM 1807 C CA . VAL B 1 121 ? -2.909 13.535 -18.777 1.00 14.35 121 VAL B CA 1
ATOM 1808 C C . VAL B 1 121 ? -3.963 12.933 -17.849 1.00 17.18 121 VAL B C 1
ATOM 1809 O O . VAL B 1 121 ? -4.078 11.711 -17.766 1.00 20.86 121 VAL B O 1
ATOM 1813 N N . ASP B 1 122 ? -4.721 13.766 -17.143 1.00 17.25 122 ASP B N 1
ATOM 1814 C CA . ASP B 1 122 ? -5.780 13.236 -16.285 1.00 20.11 122 ASP B CA 1
ATOM 1815 C C . ASP B 1 122 ? -7.042 12.962 -17.108 1.00 26.84 122 ASP B C 1
ATOM 1816 O O . ASP B 1 122 ? -7.135 13.389 -18.262 1.00 25.43 122 ASP B O 1
ATOM 1821 N N . SER B 1 123 ? -7.996 12.243 -16.515 1.00 29.21 123 SER B N 1
ATOM 1822 C CA . SER B 1 123 ? -9.196 11.779 -17.223 1.00 40.88 123 SER B CA 1
ATOM 1823 C C . SER B 1 123 ? -8.841 10.839 -18.376 1.00 45.96 123 SER B C 1
ATOM 1824 O O . SER B 1 123 ? -8.426 9.699 -18.161 1.00 45.54 123 SER B O 1
ATOM 1827 N N . ALA C 1 7 ? 15.956 23.405 -42.233 1.00 45.79 7 ALA C N 1
ATOM 1828 C CA . ALA C 1 7 ? 17.295 23.206 -41.693 1.00 46.93 7 ALA C CA 1
ATOM 1829 C C . ALA C 1 7 ? 17.314 23.421 -40.187 1.00 40.12 7 ALA C C 1
ATOM 1830 O O . ALA C 1 7 ? 17.698 24.492 -39.713 1.00 41.57 7 ALA C O 1
ATOM 1832 N N . PRO C 1 8 ? 16.878 22.408 -39.426 1.00 38.81 8 PRO C N 1
ATOM 1833 C CA . PRO C 1 8 ? 17.071 22.518 -37.979 1.00 32.55 8 PRO C CA 1
ATOM 1834 C C . PRO C 1 8 ? 18.539 22.262 -37.647 1.00 27.83 8 PRO C C 1
ATOM 1835 O O . PRO C 1 8 ? 19.172 21.409 -38.275 1.00 29.74 8 PRO C O 1
ATOM 1839 N N . ILE C 1 9 ? 19.077 23.006 -36.687 1.00 23.23 9 ILE C N 1
ATOM 1840 C CA . ILE C 1 9 ? 20.471 22.843 -36.292 1.00 18.78 9 ILE C CA 1
ATOM 1841 C C . ILE C 1 9 ? 20.563 21.872 -35.123 1.00 15.20 9 ILE C C 1
ATOM 1842 O O . ILE C 1 9 ? 20.002 22.125 -34.054 1.00 18.66 9 ILE C O 1
ATOM 1847 N N . MET C 1 10 ? 21.245 20.752 -35.335 1.00 13.86 10 MET C N 1
ATOM 1848 C CA . MET C 1 10 ? 21.464 19.765 -34.284 1.00 14.68 10 MET C CA 1
ATOM 1849 C C . MET C 1 10 ? 22.944 19.662 -33.972 1.00 13.84 10 MET C C 1
ATOM 1850 O O . MET C 1 10 ? 23.785 19.704 -34.875 1.00 14.37 10 MET C O 1
ATOM 1855 N N . THR C 1 11 ? 23.277 19.509 -32.695 1.00 12.08 11 THR C N 1
ATOM 1856 C CA . THR C 1 11 ? 24.668 19.296 -32.336 1.00 11.83 11 THR C CA 1
ATOM 1857 C C . THR C 1 11 ? 25.118 17.929 -32.846 1.00 11.54 11 THR C C 1
ATOM 1858 O O . THR C 1 11 ? 24.315 16.986 -32.938 1.00 12.74 11 THR C O 1
ATOM 1862 N N . GLN C 1 12 ? 26.398 17.826 -33.184 1.00 12.24 12 GLN C N 1
ATOM 1863 C CA . GLN C 1 12 ? 26.964 16.591 -33.711 1.00 13.04 12 GLN C CA 1
ATOM 1864 C C . GLN C 1 12 ? 28.057 16.029 -32.813 1.00 14.02 12 GLN C C 1
ATOM 1865 O O . GLN C 1 12 ? 28.576 14.941 -33.057 1.00 15.83 12 GLN C O 1
ATOM 1871 N N . GLY C 1 13 ? 28.411 16.784 -31.780 1.00 12.75 13 GLY C N 1
ATOM 1872 C CA . GLY C 1 13 ? 29.351 16.326 -30.777 1.00 13.56 13 GLY C CA 1
ATOM 1873 C C . GLY C 1 13 ? 28.820 16.645 -29.394 1.00 12.04 13 GLY C C 1
ATOM 1874 O O . GLY C 1 13 ? 28.138 17.653 -29.207 1.00 12.41 13 GLY C O 1
ATOM 1875 N N . SER C 1 14 ? 29.139 15.790 -28.427 1.00 12.13 14 SER C N 1
ATOM 1876 C CA . SER C 1 14 ? 28.668 15.965 -27.056 1.00 12.46 14 SER C CA 1
ATOM 1877 C C . SER C 1 14 ? 29.435 17.051 -26.330 1.00 10.86 14 SER C C 1
ATOM 1878 O O . SER C 1 14 ? 30.643 17.182 -26.500 1.00 12.68 14 SER C O 1
ATOM 1881 N N . LEU C 1 15 ? 28.729 17.819 -25.513 1.00 10.64 15 LEU C N 1
ATOM 1882 C CA . LEU C 1 15 ? 29.373 18.776 -24.629 1.00 10.09 15 LEU C CA 1
ATOM 1883 C C . LEU C 1 15 ? 29.572 18.121 -23.269 1.00 9.00 15 LEU C C 1
ATOM 1884 O O . LEU C 1 15 ? 28.593 17.783 -22.597 1.00 9.47 15 LEU C O 1
ATOM 1889 N N . TYR C 1 16 ? 30.829 17.936 -22.877 1.00 9.84 16 TYR C N 1
ATOM 1890 C CA . TYR C 1 16 ? 31.179 17.345 -21.591 1.00 10.11 16 TYR C CA 1
ATOM 1891 C C . TYR C 1 16 ? 31.469 18.427 -20.562 1.00 10.21 16 TYR C C 1
ATOM 1892 O O . TYR C 1 16 ? 32.008 19.498 -20.897 1.00 10.33 16 TYR C O 1
ATOM 1901 N N . ASN C 1 17 ? 31.151 18.138 -19.303 1.00 9.30 17 ASN C N 1
ATOM 1902 C CA . ASN C 1 17 ? 31.408 19.098 -18.240 1.00 9.56 17 ASN C CA 1
ATOM 1903 C C . ASN C 1 17 ? 32.882 19.457 -18.114 1.00 8.85 17 ASN C C 1
ATOM 1904 O O . ASN C 1 17 ? 33.213 20.593 -17.762 1.00 9.86 17 ASN C O 1
ATOM 1909 N N . ASP C 1 18 ? 33.766 18.517 -18.431 1.00 9.30 18 ASP C N 1
ATOM 1910 C CA . ASP C 1 18 ? 35.197 18.790 -18.329 1.00 10.98 18 ASP C CA 1
ATOM 1911 C C . ASP C 1 18 ? 35.735 19.682 -19.454 1.00 12.01 18 ASP C C 1
ATOM 1912 O O . ASP C 1 18 ? 36.928 20.000 -19.483 1.00 13.74 18 ASP C O 1
ATOM 1917 N N . SER C 1 19 ? 34.863 20.096 -20.364 1.00 11.09 19 SER C N 1
ATOM 1918 C CA . SER C 1 19 ? 35.258 21.030 -21.418 1.00 12.01 19 SER C CA 1
ATOM 1919 C C . SER C 1 19 ? 34.833 22.470 -21.149 1.00 12.55 19 SER C C 1
ATOM 1920 O O . SER C 1 19 ? 35.148 23.364 -21.937 1.00 15.96 19 SER C O 1
ATOM 1923 N N . LEU C 1 20 ? 34.117 22.708 -20.057 1.00 9.40 20 LEU C N 1
ATOM 1924 C CA . LEU C 1 20 ? 33.670 24.061 -19.750 1.00 10.18 20 LEU C CA 1
ATOM 1925 C C . LEU C 1 20 ? 34.787 24.888 -19.140 1.00 10.56 20 LEU C C 1
ATOM 1926 O O . LEU C 1 20 ? 35.519 24.418 -18.271 1.00 11.80 20 LEU C O 1
ATOM 1931 N N . SER C 1 21 ? 34.910 26.127 -19.589 1.00 10.54 21 SER C N 1
ATOM 1932 C CA . SER C 1 21 ? 35.690 27.115 -18.861 1.00 11.37 21 SER C CA 1
ATOM 1933 C C . SER C 1 21 ? 34.774 27.713 -17.802 1.00 11.24 21 SER C C 1
ATOM 1934 O O . SER C 1 21 ? 33.675 27.202 -17.565 1.00 11.69 21 SER C O 1
ATOM 1937 N N . THR C 1 22 ? 35.175 28.812 -17.181 1.00 12.31 22 THR C N 1
ATOM 1938 C CA . THR C 1 22 ? 34.351 29.362 -16.115 1.00 12.31 22 THR C CA 1
ATOM 1939 C C . THR C 1 22 ? 33.029 29.946 -16.618 1.00 10.20 22 THR C C 1
ATOM 1940 O O . THR C 1 22 ? 32.027 29.858 -15.920 1.00 10.40 22 THR C O 1
ATOM 1944 N N . ASN C 1 23 ? 33.005 30.542 -17.810 1.00 10.64 23 ASN C N 1
ATOM 1945 C CA . ASN C 1 23 ? 31.751 31.082 -18.335 1.00 10.70 23 ASN C CA 1
ATOM 1946 C C . ASN C 1 23 ? 31.453 30.762 -19.784 1.00 10.30 23 ASN C C 1
ATOM 1947 O O . ASN C 1 23 ? 30.469 31.255 -20.325 1.00 11.03 23 ASN C O 1
ATOM 1952 N N . ASP C 1 24 ? 32.280 29.933 -20.410 1.00 9.29 24 ASP C N 1
ATOM 1953 C CA . ASP C 1 24 ? 32.031 29.604 -21.801 1.00 9.27 24 ASP C CA 1
ATOM 1954 C C . ASP C 1 24 ? 32.558 28.235 -22.179 1.00 8.61 24 ASP C C 1
ATOM 1955 O O . ASP C 1 24 ? 33.167 27.544 -21.368 1.00 9.23 24 ASP C O 1
ATOM 1960 N N . PHE C 1 25 ? 32.306 27.848 -23.419 1.00 8.70 25 PHE C N 1
ATOM 1961 C CA . PHE C 1 25 ? 32.947 26.682 -23.994 1.00 9.05 25 PHE C CA 1
ATOM 1962 C C . PHE C 1 25 ? 33.146 26.945 -25.482 1.00 8.73 25 PHE C C 1
ATOM 1963 O O . PHE C 1 25 ? 32.475 27.797 -26.060 1.00 9.66 25 PHE C O 1
ATOM 1971 N N . LYS C 1 26 ? 34.084 26.228 -26.090 1.00 8.29 26 LYS C N 1
ATOM 1972 C CA . LYS C 1 26 ? 34.372 26.422 -27.507 1.00 9.80 26 LYS C CA 1
ATOM 1973 C C . LYS C 1 26 ? 33.241 25.906 -28.380 1.00 9.29 26 LYS C C 1
ATOM 1974 O O . LYS C 1 26 ? 32.777 24.775 -28.203 1.00 10.10 26 LYS C O 1
ATOM 1980 N N . SER C 1 27 ? 32.827 26.715 -29.345 1.00 9.95 27 SER C N 1
ATOM 1981 C CA . SER C 1 27 ? 31.791 26.339 -30.298 1.00 10.63 27 SER C CA 1
ATOM 1982 C C . SER C 1 27 ? 32.098 25.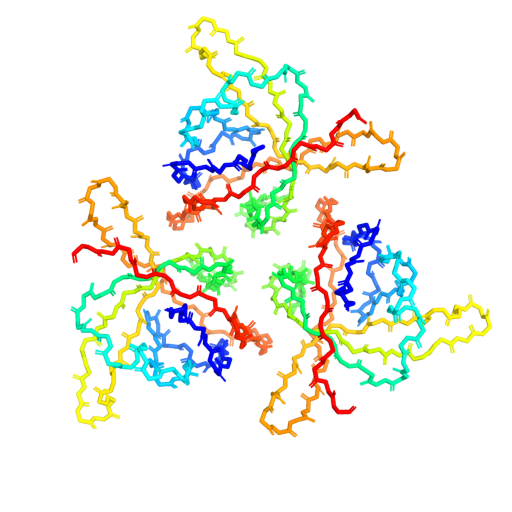017 -30.993 1.00 11.04 27 SER C C 1
ATOM 1983 O O . SER C 1 27 ? 31.208 24.182 -31.188 1.00 11.33 27 SER C O 1
ATOM 1986 N N . ILE C 1 28 ? 33.358 24.826 -31.359 1.00 11.06 28 ILE C N 1
ATOM 1987 C CA . ILE C 1 28 ? 33.764 23.679 -32.157 1.00 12.90 28 ILE C CA 1
ATOM 1988 C C . ILE C 1 28 ? 33.387 22.339 -31.513 1.00 11.99 28 ILE C C 1
ATOM 1989 O O . ILE C 1 28 ? 33.168 21.348 -32.216 1.00 12.80 28 ILE C O 1
ATOM 1994 N N . LEU C 1 29 ? 33.296 22.313 -30.186 1.00 11.02 29 LEU C N 1
ATOM 1995 C CA . LEU C 1 29 ? 32.955 21.094 -29.456 1.00 11.66 29 LEU C CA 1
ATOM 1996 C C . LEU C 1 29 ? 31.608 20.510 -29.866 1.00 12.45 29 LEU C C 1
ATOM 1997 O O . LEU C 1 29 ? 31.405 19.297 -29.799 1.00 14.41 29 LEU C O 1
ATOM 2002 N N . LEU C 1 30 ? 30.687 21.362 -30.286 1.00 10.94 30 LEU C N 1
ATOM 2003 C CA . LEU C 1 30 ? 29.354 20.889 -30.635 1.00 12.43 30 LEU C CA 1
ATOM 2004 C C . LEU C 1 30 ? 29.314 20.258 -32.031 1.00 13.00 30 LEU C C 1
ATOM 2005 O O . LEU C 1 30 ? 28.295 19.695 -32.432 1.00 13.75 30 LEU C O 1
ATOM 2010 N N . GLY C 1 31 ? 30.426 20.355 -32.760 1.00 13.58 31 GLY C N 1
ATOM 2011 C CA . GLY C 1 31 ? 30.585 19.680 -34.039 1.00 16.09 31 GLY C CA 1
ATOM 2012 C C . GLY C 1 31 ? 29.677 20.163 -35.154 1.00 14.78 31 GLY C C 1
ATOM 2013 O O . GLY C 1 31 ? 29.477 19.455 -36.148 1.00 18.01 31 GLY C O 1
ATOM 2014 N N . SER C 1 32 ? 29.139 21.368 -35.003 1.00 14.72 32 SER C N 1
ATOM 2015 C CA . SER C 1 32 ? 28.167 21.913 -35.942 1.00 15.63 32 SER C CA 1
ATOM 2016 C C . SER C 1 32 ? 28.733 23.097 -36.719 1.00 15.88 32 SER C C 1
ATOM 2017 O O . SER C 1 32 ? 29.089 24.126 -36.137 1.00 15.67 32 SER C O 1
ATOM 2020 N N . THR C 1 33 ? 28.814 22.961 -38.039 1.00 16.53 33 THR C N 1
ATOM 2021 C CA . THR C 1 33 ? 29.228 24.087 -38.875 1.00 17.52 33 THR C CA 1
ATOM 2022 C C . THR C 1 33 ? 28.282 25.293 -38.779 1.00 18.27 33 THR C C 1
ATOM 2023 O O . THR C 1 33 ? 28.757 26.423 -38.648 1.00 17.40 33 THR C O 1
ATOM 2027 N N . PRO C 1 34 ? 26.949 25.070 -38.822 1.00 16.34 34 PRO C N 1
ATOM 2028 C CA . PRO C 1 34 ? 26.054 26.215 -38.614 1.00 16.69 34 PRO C CA 1
ATOM 2029 C C . PRO C 1 34 ? 26.320 26.977 -37.312 1.00 17.28 34 PRO C C 1
ATOM 2030 O O . PRO C 1 34 ? 26.261 28.205 -37.303 1.00 16.85 34 PRO C O 1
ATOM 2034 N N . LEU C 1 35 ? 26.612 26.266 -36.229 1.00 14.57 35 LEU C N 1
ATOM 2035 C CA . LEU C 1 35 ? 26.915 26.945 -34.974 1.00 13.79 35 LEU C CA 1
ATOM 2036 C C . LEU C 1 35 ? 28.272 27.640 -35.043 1.00 12.46 35 LEU C C 1
ATOM 2037 O O . LEU C 1 35 ? 28.418 28.767 -34.575 1.00 13.70 35 LEU C O 1
ATOM 2042 N N . ASP C 1 36 ? 29.253 26.966 -35.638 1.00 13.87 36 ASP C N 1
ATOM 2043 C CA . ASP C 1 36 ? 30.591 27.529 -35.780 1.00 13.22 36 ASP C CA 1
ATOM 2044 C C . ASP C 1 36 ? 30.599 28.844 -36.561 1.00 14.50 36 ASP C C 1
ATOM 2045 O O . ASP C 1 36 ? 31.325 29.770 -36.208 1.00 14.47 36 ASP C O 1
ATOM 2050 N N . ILE C 1 37 ? 29.787 28.930 -37.610 1.00 14.19 37 ILE C N 1
ATOM 2051 C CA . ILE C 1 37 ? 29.757 30.142 -38.430 1.00 16.34 37 ILE C CA 1
ATOM 2052 C C . ILE C 1 37 ? 28.751 31.189 -37.954 1.00 16.38 37 ILE C C 1
ATOM 2053 O O . ILE C 1 37 ? 28.693 32.286 -38.508 1.00 18.55 37 ILE C O 1
ATOM 2058 N N . ALA C 1 38 ? 27.956 30.860 -36.938 1.00 15.14 38 ALA C N 1
ATOM 2059 C CA . ALA C 1 38 ? 27.014 31.827 -36.383 1.00 15.05 38 ALA C CA 1
ATOM 2060 C C . ALA C 1 38 ? 27.764 33.081 -35.940 1.00 15.22 38 ALA C C 1
ATOM 2061 O O . ALA C 1 38 ? 28.837 32.992 -35.341 1.00 16.16 38 ALA C O 1
ATOM 2063 N N . PRO C 1 39 ? 27.207 34.256 -36.247 1.00 15.93 39 PRO C N 1
ATOM 2064 C CA . PRO C 1 39 ? 27.926 35.500 -35.970 1.00 19.18 39 PRO C CA 1
ATOM 2065 C C . PRO C 1 39 ? 27.964 35.847 -34.487 1.00 16.20 39 PRO C C 1
ATOM 2066 O O . PRO C 1 39 ? 27.136 35.364 -33.703 1.00 14.70 39 PRO C O 1
ATOM 2070 N N . ASP C 1 40 ? 28.930 36.681 -34.117 1.00 17.01 40 ASP C N 1
ATOM 2071 C CA . ASP C 1 40 ? 28.996 37.252 -32.784 1.00 14.32 40 ASP C CA 1
ATOM 2072 C C . ASP C 1 40 ? 27.628 37.805 -32.403 1.00 14.00 40 ASP C C 1
ATOM 2073 O O . ASP C 1 40 ? 27.003 38.536 -33.174 1.00 15.12 40 ASP C O 1
ATOM 2078 N N . GLY C 1 41 ? 27.153 37.431 -31.222 1.00 12.99 41 GLY C N 1
ATOM 2079 C CA . GLY C 1 41 ? 25.897 37.948 -30.720 1.00 14.44 41 GLY C CA 1
ATOM 2080 C C . GLY C 1 41 ? 24.691 37.066 -30.980 1.00 13.48 41 GLY C C 1
ATOM 2081 O O . GLY C 1 41 ? 23.633 37.297 -30.400 1.00 15.14 41 GLY C O 1
ATOM 2082 N N . ALA C 1 42 ? 24.828 36.071 -31.851 1.00 12.51 42 ALA C N 1
ATOM 2083 C CA . ALA C 1 42 ? 23.718 35.151 -32.118 1.00 13.32 42 ALA C CA 1
ATOM 2084 C C . ALA C 1 42 ? 23.317 34.421 -30.834 1.00 11.71 42 ALA C C 1
ATOM 2085 O O . ALA C 1 42 ? 24.182 33.972 -30.076 1.00 11.54 42 ALA C O 1
ATOM 2087 N N . VAL C 1 43 ? 22.012 34.310 -30.600 1.00 12.20 43 VAL C N 1
ATOM 2088 C CA . VAL C 1 43 ? 21.479 33.616 -29.430 1.00 11.21 43 VAL C CA 1
ATOM 2089 C C . VAL C 1 43 ? 20.638 32.427 -29.875 1.00 12.14 43 VAL C C 1
ATOM 2090 O O . VAL C 1 43 ? 19.812 32.542 -30.790 1.00 13.33 43 VAL C O 1
ATOM 2094 N N . PHE C 1 44 ? 20.863 31.283 -29.231 1.00 10.24 44 PHE C N 1
ATOM 2095 C CA . PHE C 1 44 ? 20.126 30.059 -29.516 1.00 11.57 44 PHE C CA 1
ATOM 2096 C C . PHE C 1 44 ? 19.401 29.558 -28.284 1.00 10.48 44 PHE C C 1
ATOM 2097 O O . PHE C 1 44 ? 19.917 29.640 -27.169 1.00 11.94 44 PHE C O 1
ATOM 2105 N N . GLN C 1 45 ? 18.202 29.026 -28.498 1.00 10.47 45 GLN C N 1
ATOM 2106 C CA . GLN C 1 45 ? 17.504 28.265 -27.467 1.00 9.90 45 GLN C CA 1
ATOM 2107 C C . GLN C 1 45 ? 17.696 26.773 -27.715 1.00 10.27 45 GLN C C 1
ATOM 2108 O O . GLN C 1 45 ? 17.646 26.302 -28.855 1.00 11.98 45 GLN C O 1
ATOM 2114 N N . LEU C 1 46 ? 17.926 26.035 -26.635 1.00 9.53 46 LEU C N 1
ATOM 2115 C CA . LEU C 1 46 ? 18.127 24.594 -26.682 1.00 8.91 46 LEU C CA 1
ATOM 2116 C C . LEU C 1 46 ? 16.816 23.881 -26.415 1.00 10.68 46 LEU C C 1
ATOM 2117 O O . LEU C 1 46 ? 15.971 24.391 -25.680 1.00 11.01 46 LEU C O 1
ATOM 2122 N N . ASP C 1 47 ? 16.655 22.689 -26.976 1.00 10.69 47 ASP C N 1
ATOM 2123 C CA . ASP C 1 47 ? 15.492 21.869 -26.650 1.00 11.96 47 ASP C CA 1
ATOM 2124 C C . ASP C 1 47 ? 15.760 20.935 -25.465 1.00 12.68 47 ASP C C 1
ATOM 2125 O O . ASP C 1 47 ? 14.867 20.190 -25.043 1.00 16.03 47 ASP C O 1
ATOM 2130 N N . ARG C 1 48 ? 16.986 20.981 -24.941 1.00 12.96 48 ARG C N 1
ATOM 2131 C CA . ARG C 1 48 ? 17.410 20.173 -23.796 1.00 13.63 48 ARG C CA 1
ATOM 2132 C C . ARG C 1 48 ? 18.045 21.092 -22.756 1.00 11.97 48 ARG C C 1
ATOM 2133 O O . ARG C 1 48 ? 18.707 22.066 -23.120 1.00 12.59 48 ARG C O 1
ATOM 2141 N N . PRO C 1 49 ? 17.864 20.790 -21.461 1.00 9.84 49 PRO C N 1
ATOM 2142 C CA . PRO C 1 49 ? 18.467 21.648 -20.431 1.00 10.50 49 PRO C CA 1
ATOM 2143 C C . PRO C 1 49 ? 19.979 21.520 -20.391 1.00 9.36 49 PRO C C 1
ATOM 2144 O O . PRO C 1 49 ? 20.504 20.411 -20.479 1.00 9.54 49 PRO C O 1
ATOM 2148 N N . LEU C 1 50 ? 20.668 22.648 -20.256 1.00 8.95 50 LEU C N 1
ATOM 2149 C CA . LEU C 1 50 ? 22.100 22.670 -19.984 1.00 8.89 50 LEU C CA 1
ATOM 2150 C C . LEU C 1 50 ? 22.298 22.912 -18.492 1.00 7.87 50 LEU C C 1
ATOM 2151 O O . LEU C 1 50 ? 22.021 23.998 -17.972 1.00 8.94 50 LEU C O 1
ATOM 2156 N N . SER C 1 51 ? 22.774 21.887 -17.799 1.00 9.13 51 SER C N 1
ATOM 2157 C CA . SER C 1 51 ? 23.010 21.975 -16.362 1.00 9.69 51 SER C CA 1
ATOM 2158 C C . SER C 1 51 ? 24.410 22.479 -16.077 1.00 7.95 51 SER C C 1
ATOM 2159 O O . SER C 1 51 ? 25.389 21.905 -16.553 1.00 9.01 51 SER C O 1
ATOM 2162 N N . ILE C 1 52 ? 24.482 23.544 -15.285 1.00 7.81 52 ILE C N 1
ATOM 2163 C CA . ILE C 1 52 ? 25.744 24.166 -14.921 1.00 8.14 52 ILE C CA 1
ATOM 2164 C C . ILE C 1 52 ? 25.924 24.121 -13.406 1.00 7.55 52 ILE C C 1
ATOM 2165 O O . ILE C 1 52 ? 25.166 24.750 -12.652 1.00 8.03 52 ILE C O 1
ATOM 2170 N N . ASP C 1 53 ? 26.925 23.372 -12.960 1.00 7.43 53 ASP C N 1
ATOM 2171 C CA . ASP C 1 53 ? 27.260 23.330 -11.550 1.00 7.90 53 ASP C CA 1
ATOM 2172 C C . ASP C 1 53 ? 27.933 24.636 -11.122 1.00 7.64 53 ASP C C 1
ATOM 2173 O O . ASP C 1 53 ? 28.785 25.176 -11.839 1.00 8.79 53 ASP C O 1
ATOM 2178 N N . TYR C 1 54 ? 27.558 25.126 -9.947 1.00 8.03 54 TYR C N 1
ATOM 2179 C CA . TYR C 1 54 ? 28.123 26.351 -9.402 1.00 8.45 54 TYR C CA 1
ATOM 2180 C C . TYR C 1 54 ? 28.341 26.175 -7.911 1.00 8.83 54 TYR C C 1
ATOM 2181 O O . TYR C 1 54 ? 27.910 25.182 -7.318 1.00 10.16 54 TYR C O 1
ATOM 2190 N N . SER C 1 55 ? 29.017 27.134 -7.294 1.00 9.22 55 SER C N 1
ATOM 2191 C CA . SER C 1 55 ? 29.160 27.075 -5.846 1.00 11.36 55 SER C CA 1
ATOM 2192 C C . SER C 1 55 ? 28.971 28.416 -5.170 1.00 13.10 55 SER C C 1
ATOM 2193 O O . SER C 1 55 ? 29.375 29.455 -5.696 1.00 16.46 55 SER C O 1
ATOM 2196 N N . LEU C 1 56 ? 28.356 28.365 -3.994 1.00 13.87 56 LEU C N 1
ATOM 2197 C CA . LEU C 1 56 ? 28.195 29.528 -3.133 1.00 16.09 56 LEU C CA 1
ATOM 2198 C C . LEU C 1 56 ? 29.500 29.863 -2.420 1.00 16.53 56 LEU C C 1
ATOM 2199 O O . LEU C 1 56 ? 29.618 30.922 -1.802 1.00 19.80 56 LEU C O 1
ATOM 2204 N N . GLY C 1 57 ? 30.460 28.946 -2.474 1.00 14.47 57 GLY C N 1
ATOM 2205 C CA . GLY C 1 57 ? 31.787 29.208 -1.952 1.00 17.39 57 GLY C CA 1
ATOM 2206 C C . GLY C 1 57 ? 32.052 28.694 -0.549 1.00 15.94 57 GLY C C 1
ATOM 2207 O O . GLY C 1 57 ? 33.015 29.113 0.086 1.00 17.87 57 GLY C O 1
ATOM 2208 N N . THR C 1 58 ? 31.224 27.776 -0.060 1.00 14.83 58 THR C N 1
ATOM 2209 C CA . THR C 1 58 ? 31.427 27.235 1.285 1.00 15.16 58 THR C CA 1
ATOM 2210 C C . THR C 1 58 ? 31.792 25.754 1.273 1.00 13.33 58 THR C C 1
ATOM 2211 O O . THR C 1 58 ? 31.912 25.127 2.330 1.00 13.88 58 THR C O 1
ATOM 2215 N N . GLY C 1 59 ? 31.954 25.202 0.080 1.00 11.31 59 GLY C N 1
ATOM 2216 C CA . GLY C 1 59 ? 32.412 23.833 -0.062 1.00 13.22 59 GLY C CA 1
ATOM 2217 C C . GLY C 1 59 ? 31.563 22.919 -0.931 1.00 12.69 59 GLY C C 1
ATOM 2218 O O . GLY C 1 59 ? 31.979 21.786 -1.179 1.00 16.24 59 GLY C O 1
ATOM 2219 N N . ASP C 1 60 ? 30.408 23.391 -1.414 1.00 11.13 60 ASP C N 1
ATOM 2220 C CA . ASP C 1 60 ? 29.426 22.502 -2.049 1.00 9.86 60 ASP C CA 1
ATOM 2221 C C . ASP C 1 60 ? 29.065 22.900 -3.474 1.00 10.24 60 ASP C C 1
ATOM 2222 O O . ASP C 1 60 ? 29.028 24.086 -3.816 1.00 13.12 60 ASP C O 1
ATOM 2227 N N . VAL C 1 61 ? 28.751 21.898 -4.286 1.00 9.82 61 VAL C N 1
ATOM 2228 C CA . VAL C 1 61 ? 28.359 22.091 -5.668 1.00 10.52 61 VAL C CA 1
ATOM 2229 C C . VAL C 1 61 ? 26.841 22.042 -5.798 1.00 9.24 61 VAL C C 1
ATOM 2230 O O . VAL C 1 61 ? 26.230 21.026 -5.474 1.00 10.89 61 VAL C O 1
ATOM 2234 N N . ASP C 1 62 ? 26.237 23.136 -6.259 1.00 8.70 62 ASP C N 1
ATOM 2235 C CA . ASP C 1 62 ? 24.815 23.168 -6.580 1.00 9.21 62 ASP C CA 1
ATOM 2236 C C . ASP C 1 62 ? 24.646 23.225 -8.093 1.00 8.68 62 ASP C C 1
ATOM 2237 O O . ASP C 1 62 ? 25.623 23.368 -8.819 1.00 11.15 62 ASP C O 1
ATOM 2242 N N . ARG C 1 63 ? 23.415 23.116 -8.569 1.00 8.93 63 ARG C N 1
ATOM 2243 C CA . ARG C 1 63 ? 23.177 22.997 -10.002 1.00 8.94 63 ARG C CA 1
ATOM 2244 C C . ARG C 1 63 ? 22.163 24.024 -10.479 1.00 8.10 63 ARG C C 1
ATOM 2245 O O . ARG C 1 63 ? 21.107 24.192 -9.867 1.00 7.86 63 ARG C O 1
ATOM 2253 N N . ALA C 1 64 ? 22.488 24.699 -11.579 1.00 7.42 64 ALA C N 1
ATOM 2254 C CA . ALA C 1 64 ? 21.589 25.626 -12.240 1.00 8.57 64 ALA C CA 1
ATOM 2255 C C . ALA C 1 64 ? 21.214 25.091 -13.616 1.00 8.17 64 ALA C C 1
ATOM 2256 O O . ALA C 1 64 ? 21.936 24.257 -14.173 1.00 9.47 64 ALA C O 1
ATOM 2258 N N . VAL C 1 65 ? 20.102 25.570 -14.163 1.00 7.89 65 VAL C N 1
ATOM 2259 C CA . VAL C 1 65 ? 19.689 25.181 -15.504 1.00 8.24 65 VAL C CA 1
ATOM 2260 C C . VAL C 1 65 ? 19.652 26.381 -16.446 1.00 7.59 65 VAL C C 1
ATOM 2261 O O . VAL C 1 65 ? 19.184 27.456 -16.072 1.00 8.99 65 VAL C O 1
ATOM 2265 N N . TYR C 1 66 ? 20.159 26.172 -17.661 1.00 7.75 66 TYR C N 1
ATOM 2266 C CA . TYR C 1 66 ? 20.118 27.159 -18.740 1.00 7.86 66 TYR C CA 1
ATOM 2267 C C . TYR C 1 66 ? 19.562 26.551 -20.012 1.00 8.31 66 TYR C C 1
ATOM 2268 O O . TYR C 1 66 ? 19.718 25.359 -20.278 1.00 8.93 66 TYR C O 1
ATOM 2277 N N . TRP C 1 67 ? 18.905 27.391 -20.803 1.00 8.55 67 TRP C N 1
ATOM 2278 C CA . TRP C 1 67 ? 18.281 26.980 -22.054 1.00 8.11 67 TRP C CA 1
ATOM 2279 C C . TRP C 1 67 ? 18.776 27.801 -23.237 1.00 8.70 67 TRP C C 1
ATOM 2280 O O . TRP C 1 67 ? 18.312 27.606 -24.359 1.00 9.51 67 TRP C O 1
ATOM 2291 N N . HIS C 1 68 ? 19.701 28.723 -22.983 1.00 8.66 68 HIS C N 1
ATOM 2292 C CA . HIS C 1 68 ? 20.133 29.667 -24.005 1.00 9.06 68 HIS C CA 1
ATOM 2293 C C . HIS C 1 68 ? 21.641 29.781 -24.062 1.00 8.91 68 HIS C C 1
ATOM 2294 O O . HIS C 1 68 ? 22.317 29.746 -23.035 1.00 8.96 68 HIS C O 1
ATOM 2301 N N . LEU C 1 69 ? 22.144 29.929 -25.285 1.00 9.36 69 LEU C N 1
ATOM 2302 C CA . LEU C 1 69 ? 23.559 30.140 -25.565 1.00 9.13 69 LEU C CA 1
ATOM 2303 C C . LEU C 1 69 ? 23.723 31.390 -26.414 1.00 10.06 69 LEU C C 1
ATOM 2304 O O . LEU C 1 69 ? 22.916 31.645 -27.309 1.00 10.94 69 LEU C O 1
ATOM 2309 N N . LYS C 1 70 ? 24.786 32.149 -26.169 1.00 9.25 70 LYS C N 1
ATOM 2310 C CA . LYS C 1 70 ? 25.108 33.300 -26.999 1.00 9.36 70 LYS C CA 1
ATOM 2311 C C . LYS C 1 70 ? 26.513 33.147 -27.565 1.00 9.28 70 LYS C C 1
ATOM 2312 O O . LYS C 1 70 ? 27.440 32.789 -26.845 1.00 9.29 70 LYS C O 1
ATOM 2318 N N . LYS C 1 71 ? 26.656 33.410 -28.861 1.00 9.59 71 LYS C N 1
ATOM 2319 C CA . LYS C 1 71 ? 27.932 33.315 -29.560 1.00 10.17 71 LYS C CA 1
ATOM 2320 C C . LYS C 1 71 ? 28.832 34.519 -29.295 1.00 9.75 71 LYS C C 1
ATOM 2321 O O . LYS C 1 71 ? 28.383 35.663 -29.376 1.00 10.72 71 LYS C O 1
ATOM 2327 N N . PHE C 1 72 ? 30.100 34.242 -29.008 1.00 10.13 72 PHE C N 1
ATOM 2328 C CA . PHE C 1 72 ? 31.125 35.268 -28.855 1.00 10.42 72 PHE C CA 1
ATOM 2329 C C . PHE C 1 72 ? 32.248 35.011 -29.846 1.00 11.39 72 PHE C C 1
ATOM 2330 O O . PHE C 1 72 ? 32.803 33.915 -29.893 1.00 10.72 72 PHE C O 1
ATOM 2338 N N . ALA C 1 73 ? 32.560 36.030 -30.645 1.00 12.08 73 ALA C N 1
ATOM 2339 C CA . ALA C 1 73 ? 33.593 35.951 -31.679 1.00 13.03 73 ALA C CA 1
ATOM 2340 C C . ALA C 1 73 ? 34.941 35.487 -31.138 1.00 10.04 73 ALA C C 1
ATOM 2341 O O . ALA C 1 73 ? 35.356 35.873 -30.053 1.00 10.71 73 ALA C O 1
ATOM 2343 N N . GLY C 1 74 ? 35.609 34.647 -31.918 1.00 11.12 74 GLY C N 1
ATOM 2344 C CA . GLY C 1 74 ? 36.839 34.017 -31.484 1.00 11.21 74 GLY C CA 1
ATOM 2345 C C . GLY C 1 74 ? 38.112 34.787 -31.770 1.00 10.18 74 GLY C C 1
ATOM 2346 O O . GLY C 1 74 ? 38.111 36.016 -31.910 1.00 10.88 74 GLY C O 1
ATOM 2347 N N . ASN C 1 75 ? 39.211 34.048 -31.806 1.00 10.12 75 ASN C N 1
ATOM 2348 C CA . ASN C 1 75 ? 40.513 34.597 -32.148 1.00 10.21 75 ASN C CA 1
ATOM 2349 C C . ASN C 1 75 ? 41.309 33.525 -32.877 1.00 10.21 75 ASN C C 1
ATOM 2350 O O . ASN C 1 75 ? 40.765 32.467 -33.201 1.00 11.13 75 ASN C O 1
ATOM 2355 N N . ALA C 1 76 ? 42.586 33.779 -33.137 1.00 11.36 76 ALA C N 1
ATOM 2356 C CA . ALA C 1 76 ? 43.380 32.851 -33.933 1.00 12.49 76 ALA C CA 1
ATOM 2357 C C . ALA C 1 76 ? 43.455 31.460 -33.310 1.00 12.13 76 ALA C C 1
ATOM 2358 O O . ALA C 1 76 ? 43.550 30.462 -34.031 1.00 15.12 76 ALA C O 1
ATOM 2360 N N . GLY C 1 77 ? 43.415 31.391 -31.984 1.00 12.86 77 GLY C N 1
ATOM 2361 C CA . GLY C 1 77 ? 43.471 30.117 -31.288 1.00 13.41 77 GLY C CA 1
ATOM 2362 C C . GLY C 1 77 ? 42.162 29.348 -31.298 1.00 13.29 77 GLY C C 1
ATOM 2363 O O . GLY C 1 77 ? 42.168 28.112 -31.233 1.00 15.70 77 GLY C O 1
ATOM 2364 N N . THR C 1 78 ? 41.048 30.073 -31.368 1.00 11.55 78 THR C N 1
ATOM 2365 C CA . THR C 1 78 ? 39.712 29.484 -31.369 1.00 11.56 78 THR C CA 1
ATOM 2366 C C . THR C 1 78 ? 38.888 30.218 -32.422 1.00 10.82 78 THR C C 1
ATOM 2367 O O . THR C 1 78 ? 38.082 31.080 -32.097 1.00 11.11 78 THR C O 1
ATOM 2371 N N . PRO C 1 79 ? 39.119 29.899 -33.705 1.00 12.50 79 PRO C N 1
ATOM 2372 C CA . PRO C 1 79 ? 38.547 30.715 -34.781 1.00 12.84 79 PRO C CA 1
ATOM 2373 C C . PRO C 1 79 ? 37.022 30.770 -34.784 1.00 13.34 79 PRO C C 1
ATOM 2374 O O . PRO C 1 79 ? 36.462 31.806 -35.123 1.00 14.67 79 PRO C O 1
ATOM 2378 N N . ALA C 1 80 ? 36.364 29.677 -34.403 1.00 12.40 80 ALA C N 1
ATOM 2379 C CA . ALA C 1 80 ? 34.902 29.633 -34.389 1.00 13.45 80 ALA C CA 1
ATOM 2380 C C . ALA C 1 80 ? 34.290 30.255 -33.135 1.00 12.57 80 ALA C C 1
ATOM 2381 O O . ALA C 1 80 ? 33.073 30.345 -33.025 1.00 13.90 80 ALA C O 1
ATOM 2383 N N . GLY C 1 81 ? 35.122 30.664 -32.186 1.00 10.68 81 GLY C N 1
ATOM 2384 C CA . GLY C 1 81 ? 34.621 31.355 -31.014 1.00 12.11 81 GLY C CA 1
ATOM 2385 C C . GLY C 1 81 ? 33.988 30.451 -29.972 1.00 10.02 81 GLY C C 1
ATOM 2386 O O . GLY C 1 81 ? 34.224 29.235 -29.947 1.00 10.95 81 GLY C O 1
ATOM 2387 N N . TRP C 1 82 ? 33.204 31.077 -29.103 1.00 9.38 82 TRP C N 1
ATOM 2388 C CA . TRP C 1 82 ? 32.697 30.444 -27.892 1.00 9.50 82 TRP C CA 1
ATOM 2389 C C . TRP C 1 82 ? 31.208 30.679 -27.737 1.00 9.22 82 TRP C C 1
ATOM 2390 O O . TRP C 1 82 ? 30.652 31.627 -28.293 1.00 10.33 82 TRP C O 1
ATOM 2401 N N . PHE C 1 83 ? 30.566 29.805 -26.964 1.00 9.02 83 PHE C N 1
ATOM 2402 C CA . PHE C 1 83 ? 29.228 30.070 -26.447 1.00 8.26 83 PHE C CA 1
ATOM 2403 C C . PHE C 1 83 ? 29.281 30.310 -24.952 1.00 8.71 83 PHE C C 1
ATOM 2404 O O . PHE C 1 83 ? 30.005 29.625 -24.230 1.00 9.61 83 PHE C O 1
ATOM 2412 N N . ARG C 1 84 ? 28.501 31.284 -24.499 1.00 8.71 84 ARG C N 1
ATOM 2413 C CA . ARG C 1 84 ? 28.203 31.439 -23.083 1.00 8.84 84 ARG C CA 1
ATOM 2414 C C . ARG C 1 84 ? 26.771 31.010 -22.830 1.00 9.21 84 ARG C C 1
ATOM 2415 O O . ARG C 1 84 ? 25.871 31.335 -23.603 1.00 9.66 84 ARG C O 1
ATOM 2423 N N . TRP C 1 85 ? 26.557 30.280 -21.743 1.00 8.13 85 TRP C N 1
ATOM 2424 C CA . TRP C 1 85 ? 25.204 29.976 -21.292 1.00 8.61 85 TRP C CA 1
ATOM 2425 C C . TRP C 1 85 ? 24.644 31.180 -20.550 1.00 7.98 85 TRP C C 1
ATOM 2426 O O . TRP C 1 85 ? 25.386 31.975 -19.965 1.00 8.73 85 TRP C O 1
ATOM 2437 N N . GLY C 1 86 ? 23.325 31.314 -20.567 1.00 8.41 86 GLY C N 1
ATOM 2438 C CA . GLY C 1 86 ? 22.689 32.430 -19.909 1.00 9.18 86 GLY C CA 1
ATOM 2439 C C . GLY C 1 86 ? 21.202 32.454 -20.159 1.00 9.04 86 GLY C C 1
ATOM 2440 O O . GLY C 1 86 ? 20.610 31.453 -20.555 1.00 9.18 86 GLY C O 1
ATOM 2441 N N . ILE C 1 87 ? 20.603 33.613 -19.911 1.00 9.79 87 ILE C N 1
ATOM 2442 C CA . ILE C 1 87 ? 19.164 33.798 -20.005 1.00 10.45 87 ILE C CA 1
ATOM 2443 C C . ILE C 1 87 ? 18.837 34.748 -21.144 1.00 11.02 87 ILE C C 1
ATOM 2444 O O . ILE C 1 87 ? 19.369 35.857 -21.208 1.00 11.54 87 ILE C O 1
ATOM 2449 N N . TRP C 1 88 ? 17.979 34.300 -22.052 1.00 11.23 88 TRP C N 1
ATOM 2450 C CA . TRP C 1 88 ? 17.428 35.167 -23.087 1.00 11.99 88 TRP C CA 1
ATOM 2451 C C . TRP C 1 88 ? 16.048 35.656 -22.663 1.00 14.09 88 TRP C C 1
ATOM 2452 O O . TRP C 1 88 ? 15.157 34.851 -22.370 1.00 14.45 88 TRP C O 1
ATOM 2463 N N . ASP C 1 89 ? 15.899 36.978 -22.605 1.00 14.95 89 ASP C N 1
ATOM 2464 C CA . ASP C 1 89 ? 14.610 37.632 -22.415 1.00 19.87 89 ASP C CA 1
ATOM 2465 C C . ASP C 1 89 ? 14.049 37.956 -23.798 1.00 20.30 89 ASP C C 1
ATOM 2466 O O . ASP C 1 89 ? 14.523 38.873 -24.464 1.00 20.46 89 ASP C O 1
ATOM 2471 N N . ASN C 1 90 ? 13.037 37.203 -24.216 1.00 24.12 90 ASN C N 1
ATOM 2472 C CA . ASN C 1 90 ? 12.484 37.317 -25.563 1.00 26.31 90 ASN C CA 1
ATOM 2473 C C . ASN C 1 90 ? 11.636 38.569 -25.772 1.00 32.23 90 ASN C C 1
ATOM 2474 O O . ASN C 1 90 ? 11.355 38.960 -26.904 1.00 34.79 90 ASN C O 1
ATOM 2479 N N . PHE C 1 91 ? 11.225 39.179 -24.667 1.00 29.45 91 PHE C N 1
ATOM 2480 C CA . PHE C 1 91 ? 10.390 40.373 -24.679 1.00 35.83 91 PHE C CA 1
ATOM 2481 C C . PHE C 1 91 ? 11.284 41.587 -24.891 1.00 34.20 91 PHE C C 1
ATOM 2482 O O . PHE C 1 91 ? 11.119 42.344 -25.850 1.00 35.88 91 PHE C O 1
ATOM 2490 N N . ASN C 1 92 ? 12.246 41.750 -23.988 1.00 30.57 92 ASN C N 1
ATOM 2491 C CA . ASN C 1 92 ? 13.161 42.882 -24.016 1.00 29.42 92 ASN C CA 1
ATOM 2492 C C . ASN C 1 92 ? 14.350 42.681 -24.961 1.00 27.24 92 ASN C C 1
ATOM 2493 O O . ASN C 1 92 ? 15.159 43.592 -25.146 1.00 24.86 92 ASN C O 1
ATOM 2498 N N . LYS C 1 93 ? 14.444 41.488 -25.548 1.00 24.68 93 LYS C N 1
ATOM 2499 C CA . LYS C 1 93 ? 15.553 41.117 -26.432 1.00 26.33 93 LYS C CA 1
ATOM 2500 C C . LYS C 1 93 ? 16.915 41.285 -25.764 1.00 22.88 93 LYS C C 1
ATOM 2501 O O . LYS C 1 93 ? 17.819 41.898 -26.330 1.00 22.04 93 LYS C O 1
ATOM 2507 N N . THR C 1 94 ? 17.060 40.733 -24.562 1.00 19.83 94 THR C N 1
ATOM 2508 C CA . THR C 1 94 ? 18.339 40.800 -23.860 1.00 17.77 94 THR C CA 1
ATOM 2509 C C . THR C 1 94 ? 18.865 39.424 -23.471 1.00 14.62 94 THR C C 1
ATOM 2510 O O . THR C 1 94 ? 18.096 38.516 -23.140 1.00 14.77 94 THR C O 1
ATOM 2514 N N . PHE C 1 95 ? 20.185 39.291 -23.509 1.00 13.56 95 PHE C N 1
ATOM 2515 C CA . PHE C 1 95 ? 20.859 38.106 -23.008 1.00 12.33 95 PHE C CA 1
ATOM 2516 C C . PHE C 1 95 ? 21.675 38.479 -21.787 1.00 12.56 95 PHE C C 1
ATOM 2517 O O . PHE C 1 95 ? 22.403 39.481 -21.793 1.00 14.80 95 PHE C O 1
ATOM 2525 N N . THR C 1 96 ? 21.568 37.666 -20.742 1.00 11.45 96 THR C N 1
ATOM 2526 C CA . THR C 1 96 ? 22.351 37.859 -19.530 1.00 11.86 96 THR C CA 1
ATOM 2527 C C . THR C 1 96 ? 23.157 36.591 -19.266 1.00 10.78 96 THR C C 1
ATOM 2528 O O . THR C 1 96 ? 22.581 35.504 -19.170 1.00 10.56 96 THR C O 1
ATOM 2532 N N . ASP C 1 97 ? 24.476 36.722 -19.167 1.00 10.07 97 ASP C N 1
ATOM 2533 C CA . ASP C 1 97 ? 25.327 35.571 -18.906 1.00 10.38 97 ASP C CA 1
ATOM 2534 C C . ASP C 1 97 ? 24.911 34.895 -17.607 1.00 10.18 97 ASP C C 1
ATOM 2535 O O . ASP C 1 97 ? 24.498 35.556 -16.649 1.00 10.91 97 ASP C O 1
ATOM 2540 N N . GLY C 1 98 ? 25.048 33.575 -17.577 1.00 9.17 98 GLY C N 1
ATOM 2541 C CA . GLY C 1 98 ? 24.711 32.802 -16.397 1.00 9.92 98 GLY C CA 1
ATOM 2542 C C . GLY C 1 98 ? 25.834 32.700 -15.384 1.00 9.01 98 GLY C C 1
ATOM 2543 O O . GLY C 1 98 ? 26.857 33.394 -15.456 1.00 9.69 98 GLY C O 1
ATOM 2544 N N . VAL C 1 99 ? 25.637 31.808 -14.425 1.00 8.90 99 VAL C N 1
ATOM 2545 C CA . VAL C 1 99 ? 26.545 31.644 -13.305 1.00 9.13 99 VAL C CA 1
ATOM 2546 C C . VAL C 1 99 ? 27.862 31.022 -13.758 1.00 8.35 99 VAL C C 1
ATOM 2547 O O . VAL C 1 99 ? 27.904 30.254 -14.725 1.00 8.81 99 VAL C O 1
ATOM 2551 N N . ALA C 1 100 ? 28.945 31.369 -13.072 1.00 9.20 100 ALA C N 1
ATOM 2552 C CA . ALA C 1 100 ? 30.228 30.725 -13.311 1.00 8.96 100 ALA C CA 1
ATOM 2553 C C . ALA C 1 100 ? 30.153 29.229 -13.014 1.00 8.89 100 ALA C C 1
ATOM 2554 O O . ALA C 1 100 ? 29.568 28.799 -12.010 1.00 9.29 100 ALA C O 1
ATOM 2556 N N . TYR C 1 101 ? 30.746 28.440 -13.897 1.00 9.47 101 TYR C N 1
ATOM 2557 C CA . TYR C 1 101 ? 30.876 27.016 -13.673 1.00 8.95 101 TYR C CA 1
ATOM 2558 C C . TYR C 1 101 ? 31.933 26.747 -12.610 1.00 9.54 101 TYR C C 1
ATOM 2559 O O . TYR C 1 101 ? 33.026 27.322 -12.647 1.00 10.35 101 TYR C O 1
ATOM 2568 N N . TYR C 1 102 ? 31.608 25.865 -11.672 1.00 9.04 102 TYR C N 1
ATOM 2569 C CA . TYR C 1 102 ? 32.498 25.484 -10.587 1.00 9.59 102 TYR C CA 1
ATOM 2570 C C . TYR C 1 102 ? 32.987 24.070 -10.830 1.00 8.79 102 TYR C C 1
ATOM 2571 O O . TYR C 1 102 ? 32.213 23.113 -10.784 1.00 10.22 102 TYR C O 1
ATOM 2580 N N . SER C 1 103 ? 34.275 23.947 -11.112 1.00 10.32 103 SER C N 1
ATOM 2581 C CA . SER C 1 103 ? 34.886 22.660 -11.391 1.00 11.18 103 SER C CA 1
ATOM 2582 C C . SER C 1 103 ? 35.575 22.138 -10.136 1.00 11.42 103 SER C C 1
ATOM 2583 O O . SER C 1 103 ? 36.499 22.767 -9.619 1.00 13.05 103 SER C O 1
ATOM 2586 N N . ASP C 1 104 ? 35.127 20.992 -9.645 1.00 11.29 104 ASP C N 1
ATOM 2587 C CA . ASP C 1 104 ? 35.643 20.436 -8.407 1.00 12.74 104 ASP C CA 1
ATOM 2588 C C . ASP C 1 104 ? 35.964 18.966 -8.652 1.00 12.60 104 ASP C C 1
ATOM 2589 O O . ASP C 1 104 ? 36.914 18.652 -9.368 1.00 16.14 104 ASP C O 1
ATOM 2594 N N . GLU C 1 105 ? 35.171 18.063 -8.091 1.00 10.56 105 GLU C N 1
ATOM 2595 C CA . GLU C 1 105 ? 35.448 16.639 -8.249 1.00 11.91 105 GLU C CA 1
ATOM 2596 C C . GLU C 1 105 ? 34.271 15.885 -8.865 1.00 11.41 105 GLU C C 1
ATOM 2597 O O . GLU C 1 105 ? 34.122 14.685 -8.656 1.00 11.38 105 GLU C O 1
ATOM 2603 N N . GLN C 1 106 ? 33.433 16.580 -9.630 1.00 9.77 106 GLN C N 1
ATOM 2604 C CA . GLN C 1 106 ? 32.239 15.941 -10.176 1.00 8.82 106 GLN C CA 1
ATOM 2605 C C . GLN C 1 106 ? 32.606 14.813 -11.125 1.00 9.44 106 GLN C C 1
ATOM 2606 O O . GLN C 1 106 ? 33.597 14.899 -11.843 1.00 10.07 106 GLN C O 1
ATOM 2612 N N . PRO C 1 107 ? 31.781 13.762 -11.166 1.00 8.97 107 PRO C N 1
ATOM 2613 C CA . PRO C 1 107 ? 31.953 12.759 -12.219 1.00 9.78 107 PRO C CA 1
ATOM 2614 C C . PRO C 1 107 ? 31.817 13.391 -13.598 1.00 8.99 107 PRO C C 1
ATOM 2615 O O . PRO C 1 107 ? 31.099 14.379 -13.781 1.00 8.86 107 PRO C O 1
ATOM 2619 N N . ARG C 1 108 ? 32.519 12.822 -14.570 1.00 9.12 108 ARG C N 1
ATOM 2620 C CA . ARG C 1 108 ? 32.410 13.277 -15.944 1.00 9.22 108 ARG C CA 1
ATOM 2621 C C . ARG C 1 108 ? 30.980 13.068 -16.426 1.00 9.76 108 ARG C C 1
ATOM 2622 O O . ARG C 1 108 ? 30.365 12.036 -16.149 1.00 10.16 108 ARG C O 1
ATOM 2630 N N . GLN C 1 109 ? 30.445 14.050 -17.141 1.00 8.97 109 GLN C N 1
ATOM 2631 C CA . GLN C 1 109 ? 29.061 14.014 -17.607 1.00 8.09 109 GLN C CA 1
ATOM 2632 C C . GLN C 1 109 ? 28.959 14.629 -18.979 1.00 7.89 109 GLN C C 1
ATOM 2633 O O . GLN C 1 109 ? 29.643 15.609 -19.269 1.00 8.88 109 GLN C O 1
ATOM 2639 N N . ILE C 1 110 ? 28.091 14.067 -19.813 1.00 8.56 110 ILE C N 1
ATOM 2640 C CA . ILE C 1 110 ? 27.647 14.736 -21.014 1.00 9.46 110 ILE C CA 1
ATOM 2641 C C . ILE C 1 110 ? 26.534 15.680 -20.595 1.00 8.23 110 ILE C C 1
ATOM 2642 O O . ILE C 1 110 ? 25.465 15.255 -20.157 1.00 9.28 110 ILE C O 1
ATOM 2647 N N . LEU C 1 111 ? 26.797 16.973 -20.700 1.00 9.22 111 LEU C N 1
ATOM 2648 C CA . LEU C 1 111 ? 25.795 17.970 -20.363 1.00 8.81 111 LEU C CA 1
ATOM 2649 C C . LEU C 1 111 ? 24.772 18.116 -21.487 1.00 10.05 111 LEU C C 1
ATOM 2650 O O . LEU C 1 111 ? 23.569 18.172 -21.229 1.00 10.59 111 LEU C O 1
ATOM 2655 N N . LEU C 1 112 ? 25.246 18.157 -22.731 1.00 9.67 112 LEU C N 1
ATOM 2656 C CA . LEU C 1 112 ? 24.352 18.193 -23.893 1.00 10.74 112 LEU C CA 1
ATOM 2657 C C . LEU C 1 112 ? 24.757 17.123 -24.887 1.00 10.61 112 LEU C C 1
ATOM 2658 O O . LEU C 1 112 ? 25.877 17.160 -25.402 1.00 10.18 112 LEU C O 1
ATOM 2663 N N . PRO C 1 113 ? 23.860 16.154 -25.153 1.00 11.23 113 PRO C N 1
ATOM 2664 C CA . PRO C 1 113 ? 24.254 15.053 -26.028 1.00 12.32 113 PRO C CA 1
ATOM 2665 C C . PRO C 1 113 ? 24.106 15.409 -27.499 1.00 10.91 113 PRO C C 1
ATOM 2666 O O . PRO C 1 113 ? 23.481 16.411 -27.858 1.00 10.73 113 PRO C O 1
ATOM 2670 N N . VAL C 1 114 ? 24.695 14.564 -28.333 1.00 12.22 114 VAL C N 1
ATOM 2671 C CA . VAL C 1 114 ? 24.536 14.654 -29.775 1.00 13.25 114 VAL C CA 1
ATOM 2672 C C . VAL C 1 114 ? 23.053 14.675 -30.122 1.00 12.62 114 VAL C C 1
ATOM 2673 O O . VAL C 1 114 ? 22.263 13.902 -29.564 1.00 13.80 114 VAL C O 1
ATOM 2677 N N . GLY C 1 115 ? 22.659 15.591 -31.002 1.00 12.08 115 GLY C N 1
ATOM 2678 C CA . GLY C 1 115 ? 21.282 15.678 -31.436 1.00 13.12 115 GLY C CA 1
ATOM 2679 C C . GLY C 1 115 ? 20.483 16.750 -30.732 1.00 12.59 115 GLY C C 1
ATOM 2680 O O . GLY C 1 115 ? 19.289 16.891 -30.976 1.00 14.46 115 GLY C O 1
ATOM 2681 N N . THR C 1 116 ? 21.129 17.504 -29.848 1.00 11.75 116 THR C N 1
ATOM 2682 C CA . THR C 1 116 ? 20.483 18.643 -29.213 1.00 11.95 116 THR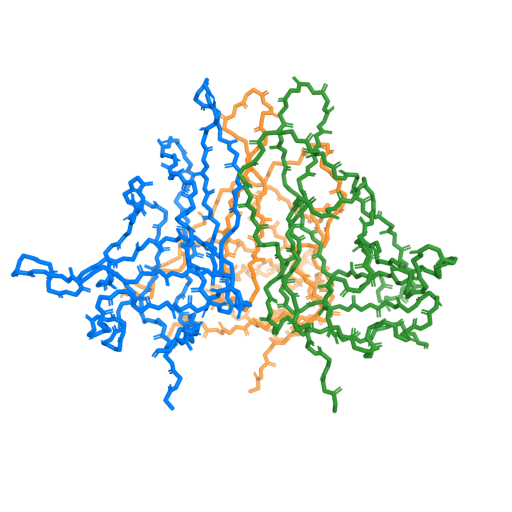 C CA 1
ATOM 2683 C C . THR C 1 116 ? 20.111 19.670 -30.281 1.00 12.02 116 THR C C 1
ATOM 2684 O O . THR C 1 116 ? 20.945 20.034 -31.109 1.00 12.11 116 THR C O 1
ATOM 2688 N N . VAL C 1 117 ? 18.866 20.130 -30.267 1.00 12.29 117 VAL C N 1
ATOM 2689 C CA . VAL C 1 117 ? 18.396 21.081 -31.262 1.00 12.70 117 VAL C CA 1
ATOM 2690 C C . VAL C 1 117 ? 18.559 22.514 -30.779 1.00 13.06 117 VAL C C 1
ATOM 2691 O O . VAL C 1 117 ? 18.094 22.878 -29.693 1.00 13.08 117 VAL C O 1
ATOM 2695 N N . CYS C 1 118 ? 19.213 23.321 -31.607 1.00 12.79 118 CYS C N 1
ATOM 2696 C CA . CYS C 1 118 ? 19.499 24.711 -31.293 1.00 12.62 118 CYS C CA 1
ATOM 2697 C C . CYS C 1 118 ? 18.730 25.609 -32.250 1.00 13.59 118 CYS C C 1
ATOM 2698 O O . CYS C 1 118 ? 18.879 25.501 -33.472 1.00 17.05 118 CYS C O 1
ATOM 2701 N N . THR C 1 119 ? 17.924 26.503 -31.695 1.00 12.21 119 THR C N 1
ATOM 2702 C CA . THR C 1 119 ? 17.073 27.374 -32.493 1.00 15.22 119 THR C CA 1
ATOM 2703 C C . THR C 1 119 ? 17.472 28.824 -32.294 1.00 12.88 119 THR C C 1
ATOM 2704 O O . THR C 1 119 ? 17.468 29.325 -31.170 1.00 12.77 119 THR C O 1
ATOM 2708 N N . ARG C 1 120 ? 17.805 29.517 -33.378 1.00 14.30 120 ARG C N 1
ATOM 2709 C CA . ARG C 1 120 ? 18.182 30.917 -33.232 1.00 15.92 120 ARG C CA 1
ATOM 2710 C C . ARG C 1 120 ? 16.976 31.774 -32.835 1.00 13.59 120 ARG C C 1
ATOM 2711 O O . ARG C 1 120 ? 15.898 31.652 -33.429 1.00 17.47 120 ARG C O 1
ATOM 2719 N N . VAL C 1 121 ? 17.145 32.622 -31.820 1.00 14.57 121 VAL C N 1
ATOM 2720 C CA . VAL C 1 121 ? 16.027 33.395 -31.274 1.00 18.66 121 VAL C CA 1
ATOM 2721 C C . VAL C 1 121 ? 16.226 34.914 -31.264 1.00 20.39 121 VAL C C 1
ATOM 2722 O O . VAL C 1 121 ? 15.263 35.657 -31.068 1.00 23.19 121 VAL C O 1
ATOM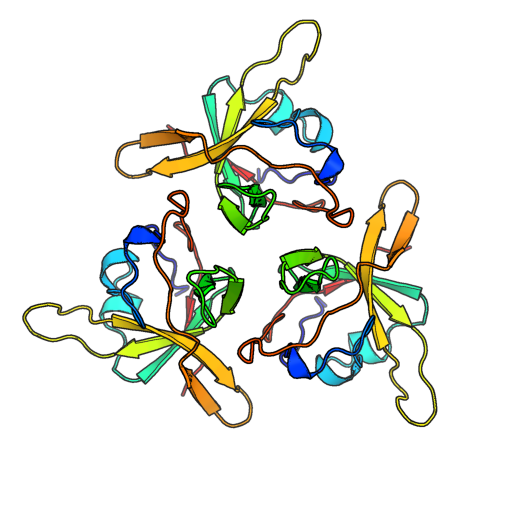 2726 N N . ASP C 1 122 ? 17.457 35.383 -31.447 1.00 20.31 122 ASP C N 1
ATOM 2727 C CA . ASP C 1 122 ? 17.686 36.821 -31.569 1.00 24.07 122 ASP C CA 1
ATOM 2728 C C . ASP C 1 122 ? 17.259 37.255 -32.973 1.00 27.97 122 ASP C C 1
ATOM 2729 O O . ASP C 1 122 ? 17.159 36.423 -33.875 1.00 29.05 122 ASP C O 1
ATOM 2734 N N . SER C 1 123 ? 16.990 38.545 -33.157 1.00 35.82 123 SER C N 1
ATOM 2735 C CA . SER C 1 123 ? 16.492 39.034 -34.441 1.00 46.60 123 SER C CA 1
ATOM 2736 C C . SER C 1 123 ? 17.599 39.649 -35.291 1.00 55.37 123 SER C C 1
ATOM 2737 O O . SER C 1 123 ? 18.281 38.950 -36.040 1.00 63.91 123 SER C O 1
#